Protein AF-A0A9P9K1C9-F1 (afdb_monomer)

Foldseek 3Di:
DDDDDDDDDDDDDDDDDDDDDDDDDDDDDDPPVPVVVVVVVVVVVVVVVVVVVVVVVVVVVVVVVVVVVVVVVVVVVVVVVVVVVVVVVVVVVVVVVVVVVVVVVVVVVVVVVVVVVVVVVVVVVVVVVVVVVVVPCPLQAPDDLVLAFAKWFKAWPPPRFTWFQPPPVRFAIFTHHDDLVRLRRIWRWHFLDSVDSSGFIWTDRPQWTFFDDEQADFTGTHHDDSVDQRRTWRWDADPVHGQKIWTARRPHRWTWAFACDPPDPGTTTGTDHPPPPVGTIIIGIDGNDPPDD

Nearest PDB structures (foldseek):
  3ah1-assembly2_B  TM=8.450E-01  e=6.408E-07  Clostridium botulinum
  5b2h-assembly1_B  TM=8.219E-01  e=4.360E-07  Clostridium botulinum
  2e4m-assembly1_B  TM=8.411E-01  e=3.339E-06  Clostridium botulinum
  4i4s-assembly1_A  TM=7.659E-01  e=9.952E-07  Boletus edulis
  4i4o-assembly1_A  TM=7.624E-01  e=1.926E-06  Boletus edulis

Sequence (293 aa):
MSTYTRHCSKSKSSNENSNRRSNDYLGFKNDNSSTQSLEWKREQAKSLTAVEAARQAEAQRIQDELKALNELRASHAETERELKEYKEQLKVSEDKCRRALDENLKVLGSNHDLNMELSRSRQEAKNLQREIERYKLPDMNNLPMNFHGEGYMLMNCSNRLALDFAADNGTRCHGWLPDPRNGSQHVKLNKVNKEDPKSPWTINCKGRYLEFTHPSDHARLSSRNTANQNQEWYICNLLDRPGRYMFWNVAQKCYLTLKDTSGNPGCNFVAVPNDEGSSRQTFIPVSVEPFYP

Secondary structure (DSSP, 8-state):
------------------------------TTTHHHHHHHHHHHHHHHHHHHHHHHHHHHHHHHHHHHHHHHHHHHHHHHHHHHHHHHHHHHHHHHHHHHHHHHHHHHHHHHHHHHHHHHHHHHHHHHHHHHHHHTS--S----GGGBS-EEEEEETTT--EEES-HHHHTB-EEE---TT-TTS-EEEEESSTT-TTSPEEEEETTEEEE---TTSBPEEEE--TT-GGG-EEEEEETTEEEEEEEEETTT--EEEEE--TTSSSEEEEEE-TT-GGG---EEEEE------

Organism: Fusarium redolens (NCBI:txid48865)

Solvent-accessible surface area (backbone atoms only — not comparable to full-atom values): 16658 Å² total; per-residue (Å²): 131,87,78,91,87,86,82,90,86,88,89,82,82,84,90,86,88,81,90,82,89,77,88,85,84,89,80,93,79,70,81,80,56,54,59,56,52,53,50,52,51,50,51,49,50,51,50,51,53,50,53,51,52,49,52,50,54,50,53,49,50,53,51,52,52,52,48,52,52,50,54,50,50,52,53,49,56,48,55,54,47,54,54,50,52,51,52,52,52,48,52,56,48,50,59,47,54,52,51,56,49,57,50,51,54,50,53,53,50,53,52,50,54,51,52,52,51,54,51,50,52,54,50,51,51,52,51,51,49,56,48,50,56,58,70,68,49,77,63,50,42,55,60,63,75,88,48,53,72,38,51,23,32,46,28,32,70,88,82,62,27,20,49,25,42,59,36,79,91,35,43,31,39,27,31,35,81,75,50,102,80,47,68,48,29,42,29,28,37,33,49,77,42,81,93,41,79,73,42,40,31,29,48,30,43,94,74,29,28,51,28,43,91,48,64,89,40,66,34,30,44,40,71,84,52,97,87,44,46,37,36,25,28,30,38,22,57,35,90,94,43,78,76,32,31,35,46,31,33,62,59,66,62,20,35,55,25,80,41,83,47,95,91,53,95,46,25,40,31,31,44,43,60,76,82,53,73,89,64,74,46,40,29,34,77,42,75,53,75,83,82,76,130

Structure (mmCIF, N/CA/C/O backbone):
data_AF-A0A9P9K1C9-F1
#
_entry.id   AF-A0A9P9K1C9-F1
#
loop_
_atom_site.group_PDB
_atom_site.id
_atom_site.type_symbol
_atom_site.label_atom_id
_atom_site.label_alt_id
_atom_site.label_comp_id
_atom_site.label_asym_id
_atom_site.label_entity_id
_atom_site.label_seq_id
_atom_site.pdbx_PDB_ins_code
_atom_site.Cartn_x
_atom_site.Cartn_y
_atom_site.Cartn_z
_atom_site.occupancy
_atom_site.B_iso_or_equiv
_atom_site.auth_seq_id
_atom_site.auth_comp_id
_atom_site.auth_asym_id
_atom_site.auth_atom_id
_atom_site.pdbx_PDB_model_num
ATOM 1 N N . MET A 1 1 ? -54.215 -34.062 67.161 1.00 37.53 1 MET A N 1
ATOM 2 C CA . MET A 1 1 ? -53.783 -34.206 68.571 1.00 37.53 1 MET A CA 1
ATOM 3 C C . MET A 1 1 ? -54.259 -32.935 69.269 1.00 37.53 1 MET A C 1
ATOM 5 O O . MET A 1 1 ? -53.879 -31.874 68.806 1.00 37.53 1 MET A O 1
ATOM 9 N N . SER A 1 2 ? -55.280 -32.930 70.137 1.00 35.28 2 SER A N 1
ATOM 10 C CA . SER A 1 2 ? -55.411 -33.673 71.412 1.00 35.28 2 SER A CA 1
ATOM 11 C C . SER A 1 2 ? -54.199 -33.369 72.305 1.00 35.28 2 SER A C 1
ATOM 13 O O . SER A 1 2 ? -53.089 -33.614 71.854 1.00 35.28 2 SER A O 1
ATOM 15 N N . THR A 1 3 ? -54.322 -32.791 73.505 1.00 42.62 3 THR A N 1
ATOM 16 C CA . THR A 1 3 ? -55.274 -33.133 74.587 1.00 42.62 3 THR A CA 1
ATOM 17 C C . THR A 1 3 ? -55.506 -31.994 75.608 1.00 42.62 3 THR A C 1
ATOM 19 O O . THR A 1 3 ? -54.520 -31.373 75.977 1.00 42.62 3 THR A O 1
ATOM 22 N N . TYR A 1 4 ? -56.732 -31.892 76.174 1.00 36.66 4 TYR A N 1
ATOM 23 C CA . TYR A 1 4 ? -57.067 -31.624 77.609 1.00 36.66 4 TYR A CA 1
ATOM 24 C C . TYR A 1 4 ? -56.571 -30.283 78.245 1.00 36.66 4 TYR A C 1
ATOM 26 O O . TYR A 1 4 ? -55.530 -29.766 77.891 1.00 36.66 4 TYR A O 1
ATOM 34 N N . THR A 1 5 ? -57.194 -29.598 79.219 1.00 41.03 5 THR A N 1
ATOM 35 C CA . THR A 1 5 ? -58.302 -29.805 80.196 1.00 41.03 5 THR A CA 1
ATOM 36 C C . THR A 1 5 ? -58.735 -28.390 80.696 1.00 41.03 5 THR A C 1
ATOM 38 O O . THR A 1 5 ? -58.002 -27.445 80.433 1.00 41.03 5 THR A O 1
ATOM 41 N N . ARG A 1 6 ? -59.823 -28.080 81.433 1.00 38.12 6 ARG A N 1
ATOM 42 C CA . ARG A 1 6 ? -60.933 -28.804 82.105 1.00 38.12 6 ARG A CA 1
ATOM 43 C C . ARG A 1 6 ? -62.132 -27.826 82.273 1.00 38.12 6 ARG A C 1
ATOM 45 O O . ARG A 1 6 ? -61.922 -26.620 82.296 1.00 38.12 6 ARG A O 1
ATOM 52 N N . HIS A 1 7 ? -63.351 -28.326 82.493 1.00 36.69 7 HIS A N 1
ATOM 53 C CA . HIS A 1 7 ? -64.519 -27.564 82.999 1.00 36.69 7 HIS A CA 1
ATOM 54 C C . HIS A 1 7 ? -65.015 -28.172 84.338 1.00 36.69 7 HIS A C 1
ATOM 56 O O . HIS A 1 7 ? -64.514 -29.225 84.729 1.00 36.69 7 HIS A O 1
ATOM 62 N N . CYS A 1 8 ? -66.049 -27.575 84.964 1.00 35.66 8 CYS A N 1
ATOM 63 C CA . CYS A 1 8 ? -66.754 -28.024 86.195 1.00 35.66 8 CYS A CA 1
ATOM 64 C C . CYS A 1 8 ? -65.976 -27.875 87.525 1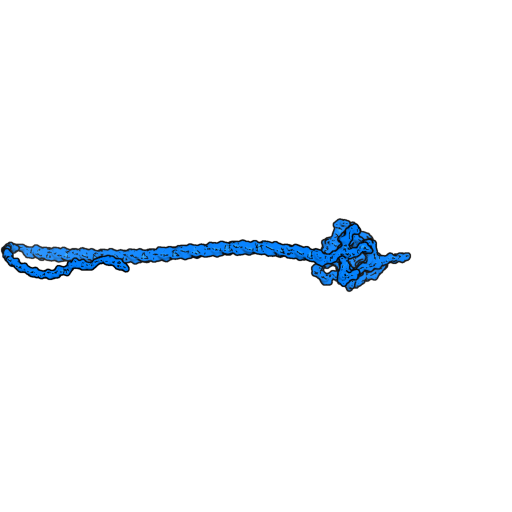.00 35.66 8 CYS A C 1
ATOM 66 O O . CYS A 1 8 ? -64.780 -28.129 87.567 1.00 35.66 8 CYS A O 1
ATOM 68 N N . SER A 1 9 ? -66.560 -27.533 88.687 1.00 34.78 9 SER A N 1
ATOM 69 C CA . SER A 1 9 ? -67.880 -26.999 89.129 1.00 34.78 9 SER A CA 1
ATOM 70 C C . SER A 1 9 ? -67.656 -26.443 90.566 1.00 34.78 9 SER A C 1
ATOM 72 O O . SER A 1 9 ? -66.691 -26.842 91.206 1.00 34.78 9 SER A O 1
ATOM 74 N N . LYS A 1 10 ? -68.455 -25.566 91.189 1.00 32.47 10 LYS A N 1
ATOM 75 C CA . LYS A 1 10 ? -69.897 -25.652 91.491 1.00 32.47 10 LYS A CA 1
ATOM 76 C C . LYS A 1 10 ? -70.413 -24.292 91.987 1.00 32.47 10 LYS A C 1
ATOM 78 O O . LYS A 1 10 ? -69.773 -23.673 92.829 1.00 32.47 10 LYS A O 1
ATOM 83 N N . SER A 1 11 ? -71.645 -23.955 91.623 1.00 40.75 11 SER A N 1
ATOM 84 C CA . SER A 1 11 ? -72.529 -23.098 92.418 1.00 40.75 11 SER A CA 1
ATOM 85 C C . SER A 1 11 ? -73.894 -23.792 92.554 1.00 40.75 11 SER A C 1
ATOM 87 O O . SER A 1 11 ? -74.460 -24.280 91.579 1.00 40.75 11 SER A O 1
ATOM 89 N N . LYS A 1 12 ? -74.375 -23.903 93.795 1.00 34.69 12 LYS A N 1
ATOM 90 C CA . LYS A 1 12 ? -75.720 -24.334 94.225 1.00 34.69 12 LYS A CA 1
ATOM 91 C C . LYS A 1 12 ? -76.014 -23.485 95.470 1.00 34.69 12 LYS A C 1
ATOM 93 O O . LYS A 1 12 ? -75.188 -23.500 96.373 1.00 34.69 12 LYS A O 1
ATOM 98 N N . SER A 1 13 ? -76.943 -22.528 95.463 1.00 36.84 13 SER A N 1
ATOM 99 C CA . SER A 1 13 ? -78.411 -22.608 95.311 1.00 36.84 13 SER A CA 1
ATOM 100 C C . SER A 1 13 ? -79.132 -23.043 96.593 1.00 36.84 13 SER A C 1
ATOM 102 O O . SER A 1 13 ? -78.785 -24.080 97.150 1.00 36.84 13 SER A O 1
ATOM 104 N N . SER A 1 14 ? -80.198 -22.298 96.934 1.00 32.22 14 SER A N 1
ATOM 105 C CA . SER A 1 14 ? -81.246 -22.547 97.955 1.00 32.22 14 SER A CA 1
ATOM 106 C C . SER A 1 14 ? -80.778 -22.663 99.424 1.00 32.22 14 SER A C 1
ATOM 108 O O . SER A 1 14 ? -79.944 -23.503 99.728 1.00 32.22 14 SER A O 1
ATOM 110 N N . ASN A 1 15 ? -81.162 -21.783 100.364 1.00 33.50 15 ASN A N 1
ATOM 111 C CA . ASN A 1 15 ? -82.499 -21.329 100.822 1.00 33.50 15 ASN A CA 1
ATOM 112 C C . ASN A 1 15 ? -83.073 -22.245 101.919 1.00 33.50 15 ASN A C 1
ATOM 114 O O . ASN A 1 15 ? -83.435 -23.365 101.589 1.00 33.50 15 ASN A O 1
ATOM 118 N N . GLU A 1 16 ? -83.194 -21.751 103.164 1.00 33.72 16 GLU A N 1
ATOM 119 C CA . GLU A 1 16 ? -84.444 -21.786 103.957 1.00 33.72 16 GLU A CA 1
ATOM 120 C C . GLU A 1 16 ? -84.343 -21.159 105.367 1.00 33.72 16 GLU A C 1
ATOM 122 O O . GLU A 1 16 ? -83.285 -21.067 105.983 1.00 33.72 16 GLU A O 1
ATOM 127 N N . ASN A 1 17 ? -85.510 -20.713 105.840 1.00 36.91 17 ASN A N 1
ATOM 128 C CA . ASN A 1 17 ? -85.829 -20.116 107.140 1.00 36.91 17 ASN A CA 1
ATOM 129 C C . ASN A 1 17 ? -85.453 -20.953 108.378 1.00 36.91 17 ASN A C 1
ATOM 131 O O . ASN A 1 17 ? -85.680 -22.158 108.399 1.00 36.91 17 ASN A O 1
ATOM 135 N N . SER A 1 18 ? -85.225 -20.269 109.511 1.00 37.53 18 SER A N 1
ATOM 136 C CA . SER A 1 18 ? -85.933 -20.629 110.756 1.00 37.53 18 SER A CA 1
ATOM 137 C C . SER A 1 18 ? -86.053 -19.458 111.743 1.00 37.53 18 SER A C 1
ATOM 139 O O . SER A 1 18 ? -85.059 -18.831 112.100 1.00 37.53 18 SER A O 1
ATOM 141 N N . ASN A 1 19 ? -87.273 -19.207 112.228 1.00 38.31 19 ASN A N 1
ATOM 142 C CA . ASN A 1 19 ? -87.580 -18.276 113.322 1.00 38.31 19 ASN A CA 1
ATOM 143 C C . ASN A 1 19 ? -86.985 -18.725 114.669 1.00 38.31 19 ASN A C 1
ATOM 145 O O . ASN A 1 19 ? -87.108 -19.900 115.016 1.00 38.31 19 ASN A O 1
ATOM 149 N N . ARG A 1 20 ? -86.601 -17.766 115.528 1.00 35.28 20 ARG A N 1
ATOM 150 C CA . ARG A 1 20 ? -86.987 -17.795 116.956 1.00 35.28 20 ARG A CA 1
ATOM 151 C C . ARG A 1 20 ? -86.949 -16.406 117.609 1.00 35.28 20 ARG A C 1
ATOM 153 O O . ARG A 1 20 ? -85.983 -15.667 117.475 1.00 35.28 20 ARG A O 1
ATOM 160 N N . ARG A 1 21 ? -88.038 -16.074 118.311 1.00 36.09 21 ARG A N 1
ATOM 161 C CA . ARG A 1 21 ? -88.213 -14.879 119.159 1.00 36.09 21 ARG A CA 1
ATOM 162 C C . ARG A 1 21 ? -87.475 -15.054 120.494 1.00 36.09 21 ARG A C 1
ATOM 164 O O . ARG A 1 21 ? -87.488 -16.169 121.008 1.00 36.09 21 ARG A O 1
ATOM 171 N N . SER A 1 22 ? -87.016 -13.963 121.113 1.00 33.53 22 SER A N 1
ATOM 172 C CA . SER A 1 22 ? -87.672 -13.383 122.307 1.00 33.53 22 SER A CA 1
ATOM 173 C C . SER A 1 22 ? -87.005 -12.065 122.742 1.00 33.53 22 SER A C 1
ATOM 175 O O . SER A 1 22 ? -85.796 -11.939 122.598 1.00 33.53 22 SER A O 1
ATOM 177 N N . ASN A 1 23 ? -87.819 -11.117 123.224 1.00 33.09 23 ASN A N 1
ATOM 178 C CA . ASN A 1 23 ? -87.641 -10.203 124.373 1.00 33.09 23 ASN A CA 1
ATOM 179 C C . ASN A 1 23 ? -86.224 -10.029 125.008 1.00 33.09 23 ASN A C 1
ATOM 181 O O . ASN A 1 23 ? -85.500 -10.999 125.181 1.00 33.09 23 ASN A O 1
ATOM 185 N N . ASP A 1 24 ? -85.789 -8.848 125.479 1.00 35.34 24 ASP A N 1
ATOM 186 C CA . ASP A 1 24 ? -86.551 -7.895 126.309 1.00 35.34 24 ASP A CA 1
ATOM 187 C C . ASP A 1 24 ? -85.947 -6.464 126.397 1.00 35.34 24 ASP A C 1
ATOM 189 O O . ASP A 1 24 ? -84.745 -6.262 126.268 1.00 35.34 24 ASP A O 1
ATOM 193 N N . TYR A 1 25 ? -86.831 -5.512 126.726 1.00 33.06 25 TYR A N 1
ATOM 194 C CA . TYR A 1 25 ? -86.664 -4.287 127.544 1.00 33.06 25 TYR A CA 1
ATOM 195 C C . TYR A 1 25 ? -85.674 -3.127 127.226 1.00 33.06 25 TYR A C 1
ATOM 197 O O . TYR A 1 25 ? -84.464 -3.216 127.381 1.00 33.06 25 TYR A O 1
ATOM 205 N N . LEU A 1 26 ? -86.313 -1.952 127.057 1.00 36.75 26 LEU A N 1
ATOM 206 C CA . LEU A 1 26 ? -85.957 -0.584 127.501 1.00 36.75 26 LEU A CA 1
ATOM 207 C C . LEU A 1 26 ? -84.706 0.139 126.960 1.00 36.75 26 LEU A C 1
ATOM 209 O O . LEU A 1 26 ? -83.566 -0.224 127.218 1.00 36.75 26 LEU A O 1
ATOM 213 N N . GLY A 1 27 ? -84.949 1.321 126.373 1.00 33.56 27 GLY A N 1
ATOM 214 C CA . GLY A 1 27 ? -83.893 2.267 125.991 1.00 33.56 27 GLY A CA 1
ATOM 215 C C . GLY A 1 27 ? -84.374 3.588 125.374 1.00 33.56 27 GLY A C 1
ATOM 216 O O . GLY A 1 27 ? -83.785 4.048 124.404 1.00 33.56 27 GLY A O 1
ATOM 217 N N . PHE A 1 28 ? -85.443 4.209 125.888 1.00 39.31 28 PHE A N 1
ATOM 218 C CA . PHE A 1 28 ? -85.865 5.545 125.428 1.00 39.31 28 PHE A CA 1
ATOM 219 C C . PHE A 1 28 ? -84.794 6.604 125.764 1.00 39.31 28 PHE A C 1
ATOM 221 O O . PHE A 1 28 ? -84.545 6.822 126.953 1.00 39.31 28 PHE A O 1
ATOM 228 N N . LYS A 1 29 ? -84.222 7.289 124.752 1.00 41.97 29 LYS A N 1
ATOM 229 C CA . LYS A 1 29 ? -83.801 8.717 124.785 1.00 41.97 29 LYS A CA 1
ATOM 230 C C . LYS A 1 29 ? -83.182 9.227 123.462 1.00 41.97 29 LYS A C 1
ATOM 232 O O . LYS A 1 29 ? -82.324 8.574 122.882 1.00 41.97 29 LYS A O 1
ATOM 237 N N . ASN A 1 30 ? -83.527 10.476 123.121 1.00 41.69 30 ASN A N 1
ATOM 238 C CA . ASN A 1 30 ? -82.876 11.423 122.189 1.00 41.69 30 ASN A CA 1
ATOM 239 C C . ASN A 1 30 ? -82.992 11.220 120.657 1.00 41.69 30 ASN A C 1
ATOM 241 O O . ASN A 1 30 ? -82.035 10.839 119.975 1.00 41.69 30 ASN A O 1
ATOM 245 N N . ASP A 1 31 ? -84.101 11.718 120.099 1.00 47.09 31 ASP A N 1
ATOM 246 C CA . ASP A 1 31 ? -84.401 11.768 118.655 1.00 47.09 31 ASP A CA 1
ATOM 247 C C . ASP A 1 31 ? -83.542 12.732 117.801 1.00 47.09 31 ASP A C 1
ATOM 249 O O . ASP A 1 31 ? -83.658 12.727 116.579 1.00 47.09 31 ASP A O 1
ATOM 253 N N . ASN A 1 32 ? -82.614 13.503 118.386 1.00 49.34 32 ASN A N 1
ATOM 254 C CA . ASN A 1 32 ? -81.701 14.380 117.621 1.00 49.34 32 ASN A CA 1
ATOM 255 C C . ASN A 1 32 ? -80.420 13.690 117.105 1.00 49.34 32 ASN A C 1
ATOM 257 O O . ASN A 1 32 ? -79.683 14.285 116.325 1.00 49.34 32 ASN A O 1
ATOM 261 N N . SER A 1 33 ? -80.139 12.448 117.517 1.00 52.31 33 SER A N 1
ATOM 262 C CA . SER A 1 33 ? -78.969 11.682 117.037 1.00 52.31 33 SER A CA 1
ATOM 263 C C . SER A 1 33 ? -79.285 10.757 115.850 1.00 52.31 33 SER A C 1
ATOM 265 O O . SER A 1 33 ? -78.398 10.390 115.077 1.00 52.31 33 SER A O 1
ATOM 267 N N . SER A 1 34 ? -80.562 10.400 115.682 1.00 53.56 34 SER A N 1
ATOM 268 C CA . SER A 1 34 ? -81.042 9.423 114.696 1.00 53.56 34 SER A CA 1
ATOM 269 C C . SER A 1 34 ? -80.970 9.952 113.258 1.00 53.56 34 SER A C 1
ATOM 271 O O . SER A 1 34 ? -80.448 9.280 112.365 1.00 53.56 34 SER A O 1
ATOM 273 N N . THR A 1 35 ? -81.415 11.193 113.040 1.00 55.22 35 THR A N 1
ATOM 274 C CA . THR A 1 35 ? -81.368 11.876 111.736 1.00 55.22 35 THR A CA 1
ATOM 275 C C . THR A 1 35 ? -79.933 12.102 111.270 1.00 55.22 35 THR A C 1
ATOM 277 O O . THR A 1 35 ? -79.590 11.674 110.170 1.00 55.22 35 THR A O 1
ATOM 280 N N . GLN A 1 36 ? -79.065 12.641 112.132 1.00 58.62 36 GLN A N 1
ATOM 281 C CA . GLN A 1 36 ? -77.638 12.813 111.828 1.00 58.62 36 GLN A CA 1
ATOM 282 C C . GLN A 1 36 ? -76.936 11.477 111.528 1.00 58.62 36 GLN A C 1
ATOM 284 O O . GLN A 1 36 ? -76.113 11.411 110.619 1.00 58.62 36 GLN A O 1
ATOM 289 N N . SER A 1 37 ? -77.279 10.386 112.228 1.00 62.22 37 SER A N 1
ATOM 290 C CA . SER A 1 37 ? -76.721 9.056 111.936 1.00 62.22 37 SER A CA 1
ATOM 291 C C . SER A 1 37 ? -77.177 8.507 110.575 1.00 62.22 37 SER A C 1
ATOM 293 O O . SER A 1 37 ? -76.389 7.884 109.861 1.00 62.22 37 SER A O 1
ATOM 295 N N . LEU A 1 38 ? -78.433 8.749 110.185 1.00 67.06 38 LEU A N 1
ATOM 296 C CA . LEU A 1 38 ? -78.968 8.358 108.876 1.00 67.06 38 LEU A CA 1
ATOM 297 C C . LEU A 1 38 ? -78.400 9.206 107.731 1.00 67.06 38 LEU A C 1
ATOM 299 O O . LEU A 1 38 ? -78.091 8.659 106.672 1.00 67.06 38 LEU A O 1
ATOM 303 N N . GLU A 1 39 ? -78.221 10.510 107.936 1.00 71.00 39 GLU A N 1
ATOM 304 C CA . GLU A 1 39 ? -77.556 11.397 106.977 1.00 71.00 39 GLU A CA 1
ATOM 305 C C . GLU A 1 39 ? -76.083 11.026 106.815 1.00 71.00 39 GLU A C 1
ATOM 307 O O . GLU A 1 39 ? -75.640 10.818 105.689 1.00 71.00 39 GLU A O 1
ATOM 312 N N . TRP A 1 40 ? -75.352 10.802 107.910 1.00 72.50 40 TRP A N 1
ATOM 313 C CA . TRP A 1 40 ? -73.961 10.346 107.867 1.00 72.50 40 TRP A CA 1
ATOM 314 C C . TRP A 1 40 ? -73.805 9.001 107.141 1.00 72.50 40 TRP A C 1
ATOM 316 O O . TRP A 1 40 ? -72.914 8.858 106.307 1.00 72.50 40 TRP A O 1
ATOM 326 N N . LYS A 1 41 ? -74.710 8.034 107.366 1.00 75.88 41 LYS A N 1
ATOM 327 C CA . LYS A 1 41 ? -74.727 6.759 106.618 1.00 75.88 41 LYS A CA 1
ATOM 328 C C . LYS A 1 41 ? -75.042 6.944 105.132 1.00 75.88 41 LYS A C 1
ATOM 330 O O . LYS A 1 41 ? -74.459 6.248 104.304 1.00 75.88 41 LYS A O 1
ATOM 335 N N . ARG A 1 42 ? -75.938 7.871 104.772 1.00 77.81 42 ARG A N 1
ATOM 336 C CA . ARG A 1 42 ? -76.218 8.219 103.367 1.00 77.81 42 ARG A CA 1
ATOM 337 C C . ARG A 1 42 ? -75.022 8.898 102.708 1.00 77.81 42 ARG A C 1
ATOM 339 O O . ARG A 1 42 ? -74.722 8.584 101.563 1.00 77.81 42 ARG A O 1
ATOM 346 N N . GLU A 1 43 ? -74.321 9.768 103.423 1.00 76.75 43 GLU A N 1
ATOM 347 C CA . GLU A 1 43 ? -73.123 10.443 102.925 1.00 76.75 43 GLU A CA 1
ATOM 348 C C . GLU A 1 43 ? -71.946 9.464 102.781 1.00 76.75 43 GLU A C 1
ATOM 350 O O . GLU A 1 43 ? -71.251 9.486 101.768 1.00 76.75 43 GLU A O 1
ATOM 355 N N . GLN A 1 44 ? -71.795 8.508 103.708 1.00 77.94 44 GLN A N 1
ATOM 356 C CA . GLN A 1 44 ? -70.883 7.369 103.549 1.00 77.94 44 GLN A CA 1
ATOM 357 C C . GLN A 1 44 ? -71.240 6.505 102.335 1.00 77.94 44 GLN A C 1
ATOM 359 O O . GLN A 1 44 ? -70.349 6.155 101.568 1.00 77.94 44 GLN A O 1
ATOM 364 N N . ALA A 1 45 ? -72.519 6.179 102.129 1.00 76.81 45 ALA A N 1
ATOM 365 C CA . ALA A 1 45 ? -72.954 5.388 100.979 1.00 76.81 45 ALA A CA 1
ATOM 366 C C . ALA A 1 45 ? -72.692 6.120 99.652 1.00 76.81 45 ALA A C 1
ATOM 368 O O . ALA A 1 45 ? -72.141 5.519 98.735 1.00 76.81 45 ALA A O 1
ATOM 369 N N . LYS A 1 46 ? -72.991 7.427 99.571 1.00 79.62 46 LYS A N 1
ATOM 370 C CA . LYS A 1 46 ? -72.631 8.269 98.417 1.00 79.62 46 LYS A CA 1
ATOM 371 C C . LYS A 1 46 ? -71.122 8.283 98.183 1.00 79.62 46 LYS A C 1
ATOM 373 O O . LYS A 1 46 ? -70.696 8.077 97.052 1.00 79.62 46 LYS A O 1
ATOM 378 N N . SER A 1 47 ? -70.327 8.480 99.236 1.00 79.62 47 SER A N 1
ATOM 379 C CA . SER A 1 47 ? -68.861 8.481 99.171 1.00 79.62 47 SER A CA 1
ATOM 380 C C . SER A 1 47 ? -68.316 7.145 98.654 1.00 79.62 47 SER A C 1
ATOM 382 O O . SER A 1 47 ? -67.539 7.130 97.705 1.00 79.62 47 SER A O 1
ATOM 384 N N . LEU A 1 48 ? -68.806 6.015 99.176 1.00 80.19 48 LEU A N 1
ATOM 385 C CA . LEU A 1 48 ? -68.444 4.676 98.701 1.00 80.19 48 LEU A CA 1
ATOM 386 C C . LEU A 1 48 ? -68.825 4.468 97.229 1.00 80.19 48 LEU A C 1
ATOM 388 O O . LEU A 1 48 ? -67.974 4.057 96.445 1.00 80.19 48 LEU A O 1
ATOM 392 N N . THR A 1 49 ? -70.046 4.830 96.819 1.00 81.62 49 THR A N 1
ATOM 393 C CA . THR A 1 49 ? -70.458 4.716 95.408 1.00 81.62 49 THR A CA 1
ATOM 394 C C . THR A 1 49 ? -69.680 5.651 94.479 1.00 81.62 49 THR A C 1
ATOM 396 O O . THR A 1 49 ? -69.398 5.277 93.345 1.00 81.62 49 THR A O 1
ATOM 399 N N . ALA A 1 50 ? -69.275 6.837 94.945 1.00 81.50 50 ALA A N 1
ATOM 400 C CA . ALA A 1 50 ? -68.425 7.751 94.186 1.00 81.50 50 ALA A CA 1
ATOM 401 C C . ALA A 1 50 ? -66.993 7.206 94.042 1.00 81.50 50 ALA A C 1
ATOM 403 O O .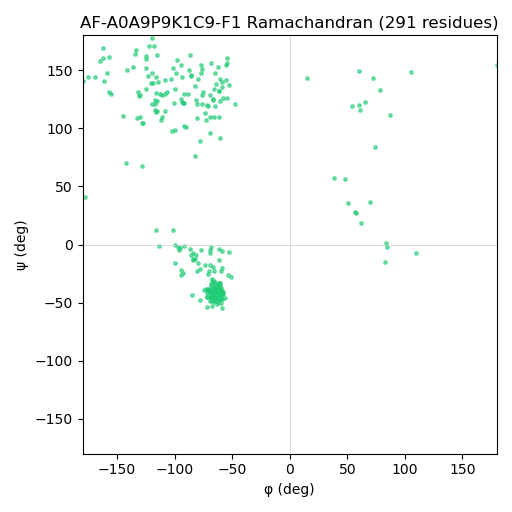 ALA A 1 50 ? -66.408 7.305 92.966 1.00 81.50 50 ALA A O 1
ATOM 404 N N . VAL A 1 51 ? -66.451 6.574 95.090 1.00 84.00 51 VAL A N 1
ATOM 405 C CA . VAL A 1 51 ? -65.150 5.888 95.057 1.00 84.00 51 VAL A CA 1
ATOM 406 C C . VAL A 1 51 ? -65.189 4.662 94.138 1.00 84.00 51 VAL A C 1
ATOM 408 O O . VAL A 1 51 ? -64.259 4.462 93.360 1.00 84.00 51 VAL A O 1
ATOM 411 N N . GLU A 1 52 ? -66.260 3.865 94.156 1.00 83.75 52 GLU A N 1
ATOM 412 C CA . GLU A 1 52 ? -66.421 2.734 93.230 1.00 83.75 52 GLU A CA 1
ATOM 413 C C . GLU A 1 52 ? -66.608 3.189 91.777 1.00 83.75 52 GLU A C 1
ATOM 415 O O . GLU A 1 52 ? -65.977 2.620 90.887 1.00 83.75 52 GLU A O 1
ATOM 420 N N . ALA A 1 53 ? -67.380 4.252 91.528 1.00 85.19 53 ALA A N 1
ATOM 421 C CA . ALA A 1 53 ? -67.521 4.843 90.198 1.00 85.19 53 ALA A CA 1
ATOM 422 C C . ALA A 1 53 ? -66.189 5.409 89.672 1.00 85.19 53 ALA A C 1
ATOM 424 O O . ALA A 1 53 ? -65.824 5.155 88.525 1.00 85.19 53 ALA A O 1
ATOM 425 N N . ALA A 1 54 ? -65.421 6.111 90.515 1.00 85.19 54 ALA A N 1
ATOM 426 C CA . ALA A 1 54 ? -64.083 6.591 90.166 1.00 85.19 54 ALA A CA 1
ATOM 427 C C . ALA A 1 54 ? -63.128 5.428 89.849 1.00 85.19 54 ALA A C 1
ATOM 429 O O . ALA A 1 54 ? -62.422 5.462 88.843 1.00 85.19 54 ALA A O 1
ATOM 430 N N . ARG A 1 55 ? -63.163 4.355 90.651 1.00 87.06 55 ARG A N 1
ATOM 431 C CA . ARG A 1 55 ? -62.348 3.150 90.441 1.00 87.06 55 ARG A CA 1
ATOM 432 C C . ARG A 1 55 ? -62.719 2.399 89.158 1.00 87.06 55 ARG A C 1
ATOM 434 O O . ARG A 1 55 ? -61.831 1.868 88.496 1.00 87.06 55 ARG A O 1
ATOM 441 N N . GLN A 1 56 ? -64.002 2.356 88.791 1.00 89.12 56 GLN A N 1
ATOM 442 C CA . GLN A 1 56 ? -64.448 1.801 87.507 1.00 89.12 56 GLN A CA 1
ATOM 443 C C . GLN A 1 56 ? -63.998 2.670 86.326 1.00 89.12 56 GLN A C 1
ATOM 445 O O . GLN A 1 56 ? -63.493 2.131 85.343 1.00 89.12 56 GLN A O 1
ATOM 450 N N . ALA A 1 57 ? -64.110 3.997 86.432 1.00 88.69 57 ALA A N 1
ATOM 451 C CA . ALA A 1 57 ? -63.637 4.919 85.399 1.00 88.69 57 ALA A CA 1
ATOM 452 C C . ALA A 1 57 ? -62.114 4.827 85.188 1.00 88.69 57 ALA A C 1
ATOM 454 O O . ALA A 1 57 ? -61.645 4.825 84.051 1.00 88.69 57 ALA A O 1
ATOM 455 N N . GLU A 1 58 ? -61.335 4.690 86.264 1.00 88.88 58 GLU A N 1
ATOM 456 C CA . GLU A 1 58 ? -59.883 4.508 86.184 1.00 88.88 58 GLU A CA 1
ATOM 457 C C . GLU A 1 58 ? -59.500 3.140 85.596 1.00 88.88 58 GLU A C 1
ATOM 459 O O . GLU A 1 58 ? -58.634 3.073 84.724 1.00 88.88 58 GLU A O 1
ATOM 464 N N . ALA A 1 59 ? -60.196 2.061 85.975 1.00 88.94 59 ALA A N 1
ATOM 465 C CA . ALA A 1 59 ? -60.008 0.743 85.364 1.00 88.94 59 ALA A CA 1
ATOM 466 C C . ALA A 1 59 ? -60.317 0.749 83.855 1.00 88.94 59 ALA A C 1
ATOM 468 O O . ALA A 1 59 ? -59.555 0.172 83.076 1.00 88.94 59 ALA A O 1
ATOM 469 N N . GLN A 1 60 ? -61.381 1.443 83.435 1.00 91.50 60 GLN A N 1
ATOM 470 C CA . GLN A 1 60 ? -61.724 1.617 82.022 1.00 91.50 60 GLN A CA 1
ATOM 471 C C . GLN A 1 60 ? -60.633 2.403 81.278 1.00 91.50 60 GLN A C 1
ATOM 473 O O . GLN A 1 60 ? -60.179 1.963 80.225 1.00 91.50 60 GLN A O 1
ATOM 478 N N . ARG A 1 61 ? -60.132 3.506 81.857 1.00 93.75 61 ARG A N 1
ATOM 479 C CA . ARG A 1 61 ? -59.053 4.305 81.251 1.00 93.75 61 ARG A CA 1
ATOM 480 C C . ARG A 1 61 ? -57.767 3.495 81.068 1.00 93.75 61 ARG A C 1
ATOM 482 O O . ARG A 1 61 ? -57.153 3.564 80.010 1.00 93.75 61 ARG A O 1
ATOM 489 N N . ILE A 1 62 ? -57.392 2.684 82.061 1.00 92.62 62 ILE A N 1
ATOM 490 C CA . ILE A 1 62 ? -56.240 1.770 81.977 1.00 92.62 62 ILE A CA 1
ATOM 491 C C . ILE A 1 62 ? -56.461 0.708 80.888 1.00 92.62 62 ILE A C 1
ATOM 493 O O . ILE A 1 62 ? -55.531 0.371 80.157 1.00 92.62 62 ILE A O 1
ATOM 497 N N . GLN A 1 63 ? -57.682 0.185 80.746 1.00 93.00 63 GLN A N 1
ATOM 498 C CA . GLN A 1 63 ? -58.017 -0.780 79.697 1.00 93.00 63 GLN A CA 1
ATOM 499 C C . GLN A 1 63 ? -57.918 -0.163 78.291 1.00 93.00 63 GLN A C 1
ATOM 501 O O . GLN A 1 63 ? -57.385 -0.805 77.382 1.00 93.00 63 GLN A O 1
ATOM 506 N N . ASP A 1 64 ? -58.363 1.083 78.122 1.00 92.69 64 ASP A N 1
ATOM 507 C CA . ASP A 1 64 ? -58.269 1.816 76.857 1.00 92.69 64 ASP A CA 1
ATOM 508 C C . ASP A 1 64 ? -56.809 2.200 76.527 1.00 92.69 64 ASP A C 1
ATOM 510 O O . ASP A 1 64 ? -56.364 2.005 75.393 1.00 92.69 64 ASP A O 1
ATOM 514 N N . GLU A 1 65 ? -56.014 2.630 77.518 1.00 93.44 65 GLU A N 1
ATOM 515 C CA . GLU A 1 65 ? -54.564 2.865 77.380 1.00 93.44 65 GLU A CA 1
ATOM 516 C C . GLU A 1 65 ? -53.808 1.582 76.973 1.00 93.44 65 GLU A C 1
ATOM 518 O O . GLU A 1 65 ? -52.976 1.608 76.062 1.00 93.44 65 GLU A O 1
ATOM 523 N N . LEU A 1 66 ? -54.123 0.434 77.589 1.00 92.94 66 LEU A N 1
ATOM 524 C CA . LEU A 1 66 ? -53.547 -0.868 77.223 1.00 92.94 66 LEU A CA 1
ATOM 525 C C . LEU A 1 66 ? -53.937 -1.305 75.806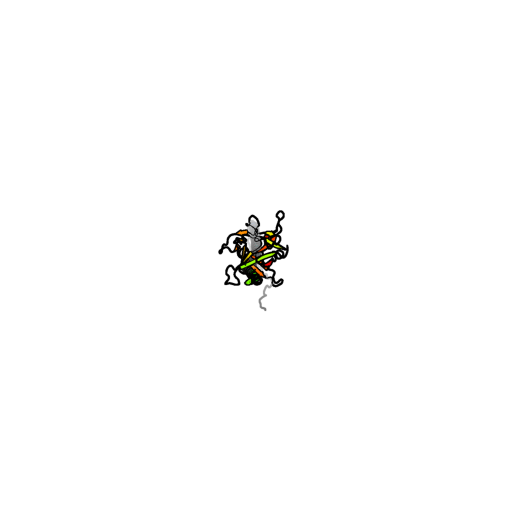 1.00 92.94 66 LEU A C 1
ATOM 527 O O . LEU A 1 66 ? -53.123 -1.911 75.103 1.00 92.94 66 LEU A O 1
ATOM 531 N N . LYS A 1 67 ? -55.166 -1.006 75.372 1.00 93.81 67 LYS A N 1
ATOM 532 C CA . LYS A 1 67 ? -55.621 -1.289 74.008 1.00 93.81 67 LYS A CA 1
ATOM 533 C C . LYS A 1 67 ? -54.848 -0.447 72.990 1.00 93.81 67 LYS A C 1
ATOM 535 O O . LYS A 1 67 ? -54.267 -1.021 72.070 1.00 93.81 67 LYS A O 1
ATOM 540 N N . ALA A 1 68 ? -54.744 0.864 73.212 1.00 92.81 68 ALA A N 1
ATOM 541 C CA . ALA A 1 68 ? -53.974 1.770 72.359 1.00 92.81 68 ALA A CA 1
ATOM 542 C C . ALA A 1 68 ? -52.482 1.380 72.286 1.00 92.81 68 ALA A C 1
ATOM 544 O O . ALA A 1 68 ? -51.891 1.377 71.207 1.00 92.81 68 ALA A O 1
ATOM 545 N N . LEU A 1 69 ? -51.875 0.967 73.406 1.00 92.44 69 LEU A N 1
ATOM 546 C CA . LEU A 1 69 ? -50.499 0.452 73.435 1.00 92.44 69 LEU A CA 1
ATOM 547 C C . LEU A 1 69 ? -50.316 -0.834 72.616 1.00 92.44 69 LEU A C 1
ATOM 549 O O . LEU A 1 69 ? -49.276 -1.011 71.981 1.00 92.44 69 LEU A O 1
ATOM 553 N N . ASN A 1 70 ? -51.298 -1.738 72.621 1.00 93.44 70 ASN A N 1
ATOM 554 C CA . ASN A 1 70 ? -51.242 -2.962 71.822 1.00 93.44 70 ASN A CA 1
ATOM 555 C C . ASN A 1 70 ? -51.438 -2.686 70.323 1.00 93.44 70 ASN A C 1
ATOM 557 O O . ASN A 1 70 ? -50.730 -3.276 69.509 1.00 93.44 70 ASN A O 1
ATOM 561 N N . GLU A 1 71 ? -52.327 -1.760 69.957 1.00 94.31 71 GLU A N 1
ATOM 562 C CA . GLU A 1 71 ? -52.500 -1.295 68.573 1.00 94.31 71 GLU A CA 1
ATOM 563 C C . GLU A 1 71 ? -51.218 -0.622 68.049 1.00 94.31 71 GLU A C 1
ATOM 565 O O . GLU A 1 71 ? -50.739 -0.958 66.964 1.00 94.31 71 GLU A O 1
ATOM 570 N N . LEU A 1 72 ? -50.580 0.233 68.859 1.00 93.50 72 LEU A N 1
ATOM 571 C CA . LEU A 1 72 ? -49.300 0.864 68.522 1.00 93.50 72 LEU A CA 1
ATOM 572 C C . LEU A 1 72 ? -48.171 -0.168 68.346 1.00 93.50 72 LEU A C 1
ATOM 574 O O . LEU A 1 72 ? -47.390 -0.074 67.400 1.00 93.50 72 LEU A O 1
ATOM 578 N N . ARG A 1 73 ? -48.097 -1.185 69.219 1.00 93.94 73 ARG A N 1
ATOM 579 C CA . ARG A 1 73 ? -47.129 -2.293 69.096 1.00 93.94 73 ARG A CA 1
ATOM 580 C C . ARG A 1 73 ? -47.343 -3.117 67.829 1.00 93.94 73 ARG A C 1
ATOM 582 O O . ARG A 1 73 ? -46.362 -3.482 67.188 1.00 93.94 73 ARG A O 1
ATOM 589 N N . ALA A 1 74 ? -48.595 -3.396 67.464 1.00 93.31 74 ALA A N 1
ATOM 590 C CA . ALA A 1 74 ? -48.917 -4.096 66.224 1.00 93.31 74 ALA A CA 1
ATOM 591 C C . ALA A 1 74 ? -48.487 -3.274 64.997 1.00 93.31 74 ALA A C 1
ATOM 593 O O . ALA A 1 74 ? -47.816 -3.806 64.115 1.00 93.31 74 ALA A O 1
ATOM 594 N N . SER A 1 75 ? -48.776 -1.967 64.986 1.00 93.31 75 SER A N 1
ATOM 595 C CA . SER A 1 75 ? -48.332 -1.062 63.918 1.00 93.31 75 SER A CA 1
ATOM 596 C C . SER A 1 75 ? -46.805 -0.979 63.814 1.00 93.31 75 SER A C 1
ATOM 598 O O . SER A 1 75 ? -46.277 -1.005 62.706 1.00 93.31 75 SER A O 1
ATOM 600 N N . HIS A 1 76 ? -46.086 -0.908 64.940 1.00 92.62 76 HIS A N 1
ATOM 601 C CA . HIS A 1 76 ? -44.620 -0.884 64.942 1.00 92.62 76 HIS A CA 1
ATOM 602 C C . HIS A 1 76 ? -44.041 -2.177 64.354 1.00 92.62 76 HIS A C 1
ATOM 604 O O . HIS A 1 76 ? -43.190 -2.122 63.467 1.00 92.62 76 HIS A O 1
ATOM 610 N N . ALA A 1 77 ? -44.554 -3.334 64.784 1.00 94.31 77 ALA A N 1
ATOM 611 C CA . ALA A 1 77 ? -44.127 -4.637 64.280 1.00 94.31 77 ALA A CA 1
ATOM 612 C C . ALA A 1 77 ? -44.374 -4.803 62.767 1.00 94.31 77 ALA A C 1
ATOM 614 O O . ALA A 1 77 ? -43.576 -5.455 62.092 1.00 94.31 77 ALA A O 1
ATOM 615 N N . GLU A 1 78 ? -45.438 -4.199 62.224 1.00 94.38 78 GLU A N 1
ATOM 616 C CA . GLU A 1 78 ? -45.677 -4.181 60.778 1.00 94.38 78 GLU A CA 1
ATOM 617 C C . GLU A 1 78 ? -44.652 -3.302 60.052 1.00 94.38 78 GLU A C 1
ATOM 619 O O . GLU A 1 78 ? -43.986 -3.777 59.134 1.00 94.38 78 GLU A O 1
ATOM 624 N N . THR A 1 79 ? -44.409 -2.073 60.528 1.00 93.00 79 THR A N 1
ATOM 625 C CA . THR A 1 79 ? -43.381 -1.198 59.929 1.00 93.00 79 THR A CA 1
ATOM 626 C C . THR A 1 79 ? -41.970 -1.794 60.008 1.00 93.00 79 THR A C 1
ATOM 628 O O . THR A 1 79 ? -41.177 -1.625 59.083 1.00 93.00 79 THR A O 1
ATOM 631 N N . GLU A 1 80 ? -41.641 -2.553 61.060 1.00 94.56 80 GLU A N 1
ATOM 632 C CA . GLU A 1 80 ? -40.375 -3.295 61.148 1.00 94.56 80 GLU A CA 1
ATOM 633 C C . GLU A 1 80 ? -40.294 -4.448 60.136 1.00 94.56 80 GLU A C 1
ATOM 635 O O . GLU A 1 80 ? -39.207 -4.718 59.613 1.00 94.56 80 GLU A O 1
ATOM 640 N N . ARG A 1 81 ? -41.418 -5.114 59.825 1.00 95.19 81 ARG A N 1
ATOM 641 C CA . ARG A 1 81 ? -41.485 -6.137 58.771 1.00 95.19 81 ARG A CA 1
ATOM 642 C C . ARG A 1 81 ? -41.280 -5.507 57.396 1.00 95.19 81 ARG A C 1
ATOM 644 O O . ARG A 1 81 ? -40.367 -5.930 56.688 1.00 95.19 81 ARG A O 1
ATOM 651 N N . GLU A 1 82 ? -42.044 -4.471 57.057 1.00 94.50 82 GLU A N 1
ATOM 652 C CA . GLU A 1 82 ? -41.924 -3.747 55.783 1.00 94.50 82 GLU A CA 1
ATOM 653 C C . GLU A 1 82 ? -40.498 -3.219 55.568 1.00 94.50 82 GLU A C 1
ATOM 655 O O . GLU A 1 82 ? -39.897 -3.422 54.513 1.00 94.50 82 GLU A O 1
ATOM 660 N N . LEU A 1 83 ? -39.903 -2.602 56.594 1.00 93.44 83 LEU A N 1
ATOM 661 C CA . LEU A 1 83 ? -38.551 -2.043 56.529 1.00 93.44 83 LEU A CA 1
ATOM 662 C C . LEU A 1 83 ? -37.476 -3.137 56.395 1.00 93.44 83 LEU A C 1
ATOM 664 O O . LEU A 1 83 ? -36.436 -2.915 55.767 1.00 93.44 83 LEU A O 1
ATOM 668 N N . LYS A 1 84 ? -37.717 -4.338 56.937 1.00 94.88 84 LYS A N 1
ATOM 669 C CA . LYS A 1 84 ? -36.858 -5.513 56.731 1.00 94.88 84 LYS A CA 1
ATOM 670 C C . LYS A 1 84 ? -36.981 -6.069 55.309 1.00 94.88 84 LYS A C 1
ATOM 672 O O . LYS A 1 84 ? -35.958 -6.390 54.707 1.00 94.88 84 LYS A O 1
ATOM 677 N N . GLU A 1 85 ? -38.191 -6.143 54.760 1.00 95.44 85 GLU A N 1
ATOM 678 C CA . GLU A 1 85 ? -38.424 -6.574 53.376 1.00 95.44 85 GLU A CA 1
ATOM 679 C C . GLU A 1 85 ? -37.811 -5.594 52.368 1.00 95.44 85 GLU A C 1
ATOM 681 O O . GLU A 1 85 ? -37.087 -6.023 51.468 1.00 95.44 85 GLU A O 1
ATOM 686 N N . TYR A 1 86 ? -37.979 -4.284 52.571 1.00 94.69 86 TYR A N 1
ATOM 687 C CA . TYR A 1 86 ? -37.334 -3.249 51.757 1.00 94.69 86 TYR A CA 1
ATOM 688 C C . TYR A 1 86 ? -35.803 -3.347 51.772 1.00 94.69 86 TYR A C 1
ATOM 690 O O . TYR A 1 86 ? -35.170 -3.202 50.725 1.00 94.69 86 TYR A O 1
ATOM 698 N N . LYS A 1 87 ? -35.191 -3.630 52.930 1.00 93.56 87 LYS A N 1
ATOM 699 C CA . LYS A 1 87 ? -33.735 -3.834 53.033 1.00 93.56 87 LYS A CA 1
ATOM 700 C C . LYS A 1 87 ? -33.255 -5.048 52.238 1.00 93.56 87 LYS A C 1
ATOM 702 O O . LYS A 1 87 ? -32.226 -4.955 51.571 1.00 93.56 87 LYS A O 1
ATOM 707 N N . GLU A 1 88 ? -33.986 -6.163 52.265 1.00 95.12 88 GLU A N 1
ATOM 708 C CA . GLU A 1 88 ? -33.604 -7.343 51.478 1.00 95.12 88 GLU A CA 1
ATOM 709 C C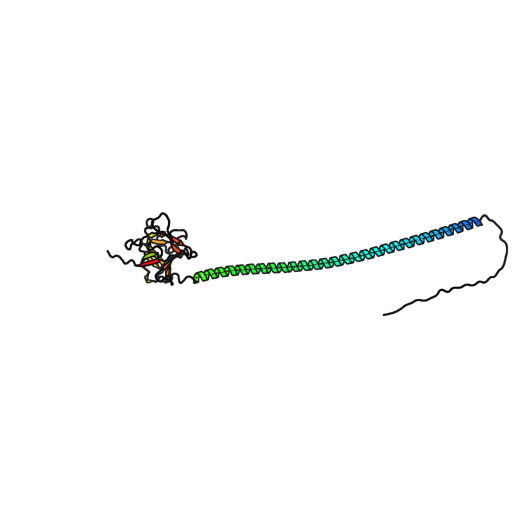 . GLU A 1 88 ? -33.830 -7.109 49.972 1.00 95.12 88 GLU A C 1
ATOM 711 O O . GLU A 1 88 ? -32.976 -7.475 49.165 1.00 95.12 88 GLU A O 1
ATOM 716 N N . GLN A 1 89 ? -34.908 -6.418 49.577 1.00 93.50 89 GLN A N 1
ATOM 717 C CA . GLN A 1 89 ? -35.130 -6.012 48.182 1.00 93.50 89 GLN A CA 1
ATOM 718 C C . GLN A 1 89 ? -34.021 -5.083 47.662 1.00 93.50 89 GLN A C 1
ATOM 720 O O . GLN A 1 89 ? -33.519 -5.297 46.556 1.00 93.50 89 GLN A O 1
ATOM 725 N N . LEU A 1 90 ? -33.602 -4.093 48.461 1.00 94.31 90 LEU A N 1
ATOM 726 C CA . LEU A 1 90 ? -32.509 -3.180 48.116 1.00 94.31 90 LEU A CA 1
ATOM 727 C C . LEU A 1 90 ? -31.206 -3.952 47.882 1.00 94.31 90 LEU A C 1
ATOM 729 O O . LEU A 1 90 ? -30.604 -3.827 46.819 1.00 94.31 90 LEU A O 1
ATOM 733 N N . LYS A 1 91 ? -30.833 -4.830 48.816 1.00 95.88 91 LYS A N 1
ATOM 734 C CA . LYS A 1 91 ? -29.646 -5.690 48.717 1.00 95.88 91 LYS A CA 1
ATOM 735 C C . LYS A 1 91 ? -29.677 -6.600 47.481 1.00 95.88 91 LYS A C 1
ATOM 737 O O . LYS A 1 91 ? -28.682 -6.710 46.767 1.00 95.88 91 LYS A O 1
ATOM 742 N N . VAL A 1 92 ? -30.826 -7.210 47.170 1.00 95.25 92 VAL A N 1
ATOM 743 C CA . VAL A 1 92 ? -31.010 -8.008 45.941 1.00 95.25 92 VAL A CA 1
ATOM 744 C C . VAL A 1 92 ? -30.869 -7.145 44.681 1.00 95.25 92 VAL A C 1
ATOM 746 O O . VAL A 1 92 ? -30.344 -7.623 43.673 1.00 95.25 92 VAL A O 1
ATOM 749 N N . SER A 1 93 ? -31.312 -5.886 44.715 1.00 92.50 93 SER A N 1
ATOM 750 C CA . SER A 1 93 ? -31.138 -4.932 43.615 1.00 92.50 93 SER A CA 1
ATOM 751 C C . SER A 1 93 ? -29.671 -4.523 43.438 1.00 92.50 93 SER A C 1
ATOM 753 O O . SER A 1 93 ? -29.157 -4.557 42.321 1.00 92.50 93 SER A O 1
ATOM 755 N N . GLU A 1 94 ? -28.964 -4.209 44.524 1.00 95.06 94 GLU A N 1
ATOM 756 C CA . GLU A 1 94 ? -27.532 -3.883 44.516 1.00 95.06 94 GLU A CA 1
ATOM 757 C C . GLU A 1 94 ? -26.687 -5.048 43.974 1.00 95.06 94 GLU A C 1
ATOM 759 O O . GLU A 1 94 ? -25.861 -4.850 43.081 1.00 95.06 94 GLU A O 1
ATOM 764 N N . ASP A 1 95 ? -26.951 -6.284 44.414 1.00 94.81 95 ASP A N 1
ATOM 765 C CA . ASP A 1 95 ? -26.277 -7.486 43.904 1.00 94.81 95 ASP A CA 1
ATOM 766 C C . ASP A 1 95 ? -26.601 -7.792 42.427 1.00 94.81 95 ASP A C 1
ATOM 768 O O . ASP A 1 95 ? -25.825 -8.492 41.767 1.00 94.81 95 ASP A O 1
ATOM 772 N N . LYS A 1 96 ? -27.730 -7.308 41.886 1.00 93.50 96 LYS A N 1
ATOM 773 C CA . LYS A 1 96 ? -28.029 -7.368 40.441 1.00 93.50 96 LYS A CA 1
ATOM 774 C C . LYS A 1 96 ? -27.258 -6.295 39.675 1.00 93.50 96 LYS A C 1
ATOM 776 O O . LYS A 1 96 ? -26.608 -6.624 38.686 1.00 93.50 96 LYS A O 1
ATOM 781 N N . CYS A 1 97 ? -27.271 -5.048 40.150 1.00 91.88 97 CYS A N 1
ATOM 782 C CA . CYS A 1 97 ? -26.518 -3.950 39.541 1.00 91.88 97 CYS A CA 1
ATOM 783 C C . CYS A 1 97 ? -25.009 -4.231 39.514 1.00 91.88 97 CYS A C 1
ATOM 785 O O . CYS A 1 97 ? -24.379 -4.017 38.480 1.00 91.88 97 CYS A O 1
ATOM 787 N N . ARG A 1 98 ? -24.433 -4.780 40.596 1.00 94.88 98 ARG A N 1
ATOM 788 C CA . ARG A 1 98 ? -23.010 -5.160 40.634 1.00 94.88 98 ARG A CA 1
ATOM 789 C C . ARG A 1 98 ? -22.679 -6.227 39.585 1.00 94.88 98 ARG A C 1
ATOM 791 O O . ARG A 1 98 ? -21.738 -6.048 38.824 1.00 94.88 98 ARG A O 1
ATOM 798 N N . ARG A 1 99 ? -23.497 -7.282 39.472 1.00 93.88 99 ARG A N 1
ATOM 799 C CA . ARG A 1 99 ? -23.311 -8.331 38.450 1.00 93.88 99 ARG A CA 1
ATOM 800 C C . ARG A 1 99 ? -23.403 -7.790 37.021 1.00 93.88 99 ARG A C 1
ATOM 802 O O . ARG A 1 99 ? -22.556 -8.123 36.200 1.00 93.88 99 ARG A O 1
ATOM 809 N N . ALA A 1 100 ? -24.373 -6.920 36.741 1.00 91.75 100 ALA A N 1
ATOM 810 C CA . ALA A 1 100 ? -24.502 -6.283 35.430 1.00 91.75 100 ALA A CA 1
ATOM 811 C C . ALA A 1 100 ? -23.315 -5.354 35.103 1.00 91.75 100 ALA A C 1
ATOM 813 O O . ALA A 1 100 ? -22.911 -5.251 33.944 1.00 91.75 100 ALA A O 1
ATOM 814 N N . LEU A 1 101 ? -22.729 -4.688 36.105 1.00 94.06 101 LEU A N 1
ATOM 815 C CA . LEU A 1 101 ? -21.508 -3.898 35.933 1.00 94.06 101 LEU A CA 1
ATOM 816 C C . LEU A 1 101 ? -20.302 -4.797 35.606 1.00 94.06 101 LEU A C 1
ATOM 818 O O . LEU A 1 101 ? -19.591 -4.524 34.639 1.00 94.06 101 LEU A O 1
ATOM 822 N N . ASP A 1 102 ? -20.119 -5.893 36.348 1.00 92.94 102 ASP A N 1
ATOM 823 C CA . ASP A 1 102 ? -19.038 -6.865 36.125 1.00 92.94 102 ASP A CA 1
ATOM 824 C C . ASP A 1 102 ? -19.115 -7.516 34.728 1.00 92.94 102 ASP A C 1
ATOM 826 O O . ASP A 1 102 ? -18.091 -7.738 34.079 1.00 92.94 102 ASP A O 1
ATOM 830 N N . GLU A 1 103 ? -20.322 -7.812 34.235 1.00 92.88 103 GLU A N 1
ATOM 831 C CA . GLU A 1 103 ? -20.542 -8.330 32.877 1.00 92.88 103 GLU A CA 1
ATOM 832 C C . GLU A 1 103 ? -20.227 -7.285 31.798 1.00 92.88 103 GLU A C 1
ATOM 834 O O . GLU A 1 103 ? -19.503 -7.590 30.848 1.00 92.88 103 GLU A O 1
ATOM 839 N N . ASN A 1 104 ? -20.678 -6.036 31.962 1.00 90.25 104 ASN A N 1
ATOM 840 C CA . ASN A 1 104 ? -20.362 -4.957 31.020 1.00 90.25 104 ASN A CA 1
ATOM 841 C C . ASN A 1 104 ? -18.853 -4.669 30.941 1.00 90.25 104 ASN A C 1
ATOM 843 O O . ASN A 1 104 ? -18.326 -4.462 29.847 1.00 90.25 104 ASN A O 1
ATOM 847 N N . LEU A 1 105 ? -18.136 -4.705 32.069 1.00 91.50 105 LEU A N 1
ATOM 848 C CA . LEU A 1 105 ? -16.679 -4.532 32.091 1.00 91.50 105 LEU A CA 1
ATOM 849 C C . LEU A 1 105 ? -15.951 -5.649 31.323 1.00 91.50 105 LEU A C 1
ATOM 851 O O . LEU A 1 105 ? -15.010 -5.363 30.582 1.00 91.50 105 LEU A O 1
ATOM 855 N N . LYS A 1 106 ? -16.419 -6.902 31.420 1.00 92.38 106 LYS A N 1
ATOM 856 C CA . LYS A 1 106 ? -15.888 -8.017 30.613 1.00 92.38 106 LYS A CA 1
ATOM 857 C C . LYS A 1 106 ? -16.136 -7.808 29.119 1.00 92.38 106 LYS A C 1
ATOM 859 O O . LYS A 1 106 ? -15.210 -7.968 28.330 1.00 92.38 106 LYS A O 1
ATOM 864 N N . VAL A 1 107 ? -17.349 -7.403 28.733 1.00 91.31 107 VAL A N 1
ATOM 865 C CA . VAL A 1 107 ? -17.704 -7.125 27.326 1.00 91.31 107 VAL A CA 1
ATOM 866 C C . VAL A 1 107 ? -16.864 -5.980 26.747 1.00 91.31 107 VAL A C 1
ATOM 868 O O . VAL A 1 107 ? -16.415 -6.068 25.604 1.00 91.31 107 VAL A O 1
ATOM 871 N N . LEU A 1 108 ? -16.600 -4.924 27.525 1.00 88.44 108 LEU A N 1
ATOM 872 C CA . LEU A 1 108 ? -15.705 -3.834 27.121 1.00 88.44 108 LEU A CA 1
ATOM 873 C C . LEU A 1 108 ? -14.261 -4.318 26.914 1.00 88.44 108 LEU A C 1
ATOM 875 O O . LEU A 1 108 ? -13.648 -3.947 25.914 1.00 88.44 108 LEU A O 1
ATOM 879 N N . GLY A 1 109 ? -13.750 -5.182 27.799 1.00 88.81 109 GLY A N 1
ATOM 880 C CA . GLY A 1 109 ? -12.442 -5.825 27.640 1.00 88.81 109 GLY A CA 1
ATOM 881 C C . GLY A 1 109 ? -12.349 -6.645 26.350 1.00 88.81 109 GLY A C 1
ATOM 882 O O . GLY A 1 109 ? -11.506 -6.365 25.502 1.00 88.81 109 GLY A O 1
ATOM 883 N N . SER A 1 110 ? -13.282 -7.577 26.130 1.00 89.81 110 SER A N 1
ATOM 884 C CA . SER A 1 110 ? -13.299 -8.404 24.914 1.00 89.81 110 SER A CA 1
ATOM 885 C C . SER A 1 110 ? -13.442 -7.583 23.625 1.00 89.81 110 SER A C 1
ATOM 887 O O . SER A 1 110 ? -12.821 -7.913 22.617 1.00 89.81 110 SER A O 1
ATOM 889 N N . ASN A 1 111 ? -14.209 -6.486 23.643 1.00 88.69 111 ASN A N 1
ATOM 890 C CA . ASN A 1 111 ? -14.293 -5.559 22.510 1.00 88.69 111 ASN A CA 1
ATOM 891 C C . ASN A 1 111 ? -12.981 -4.798 22.256 1.00 88.69 111 ASN A C 1
ATOM 893 O O . ASN A 1 111 ? -12.693 -4.459 21.106 1.00 88.69 111 ASN A O 1
ATOM 897 N N . HIS A 1 112 ? -12.188 -4.506 23.289 1.00 88.44 112 HIS A N 1
ATOM 898 C CA . HIS A 1 112 ? -10.871 -3.894 23.115 1.00 88.44 112 HIS A CA 1
ATOM 899 C C . HIS A 1 112 ? -9.906 -4.868 22.426 1.00 88.44 112 HIS A C 1
ATOM 901 O O . HIS A 1 112 ?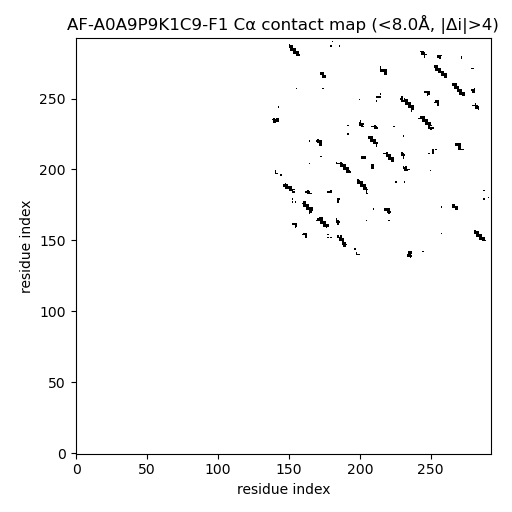 -9.311 -4.515 21.404 1.00 88.44 112 HIS A O 1
ATOM 907 N N . ASP A 1 113 ? -9.836 -6.108 22.914 1.00 88.88 113 ASP A N 1
ATOM 908 C CA . ASP A 1 113 ? -8.973 -7.155 22.357 1.00 88.88 113 ASP A CA 1
ATOM 909 C C . ASP A 1 113 ? -9.328 -7.467 20.892 1.00 88.88 113 ASP A C 1
ATOM 911 O O . ASP A 1 113 ? -8.454 -7.449 20.022 1.00 88.88 113 ASP A O 1
ATOM 915 N N . LEU A 1 114 ? -10.623 -7.629 20.585 1.00 90.31 114 LEU A N 1
ATOM 916 C CA . LEU A 1 114 ? -11.120 -7.823 19.215 1.00 90.31 114 LEU A CA 1
ATOM 917 C C . LEU A 1 114 ? -10.748 -6.663 18.279 1.00 90.31 114 LEU A C 1
ATOM 919 O O . LEU A 1 114 ? -10.358 -6.895 17.136 1.00 90.31 114 LEU A O 1
ATOM 923 N N . ASN A 1 115 ? -10.832 -5.409 18.737 1.00 89.38 115 ASN A N 1
ATOM 924 C CA . ASN A 1 115 ? -10.437 -4.254 17.921 1.00 89.38 115 ASN A CA 1
ATOM 925 C C . ASN A 1 115 ? -8.922 -4.204 17.670 1.00 89.38 115 ASN A C 1
ATOM 927 O O . ASN A 1 115 ? -8.494 -3.809 16.579 1.00 89.38 115 ASN A O 1
ATOM 931 N N . MET A 1 116 ? -8.108 -4.620 18.643 1.00 90.81 116 MET A N 1
ATOM 932 C CA . MET A 1 116 ? -6.655 -4.726 18.492 1.00 90.81 116 MET A CA 1
ATOM 933 C C . MET A 1 116 ? -6.271 -5.832 17.500 1.00 90.81 116 MET A C 1
ATOM 935 O O . MET A 1 116 ? -5.460 -5.598 16.600 1.00 90.81 116 MET A O 1
ATOM 939 N N . GLU A 1 117 ? -6.895 -7.006 17.600 1.00 91.69 117 GLU A N 1
ATOM 940 C CA . GLU A 1 117 ? -6.676 -8.127 16.682 1.00 91.69 117 GLU A CA 1
ATOM 941 C C . GLU A 1 117 ? -7.134 -7.796 15.254 1.00 91.69 117 GLU A C 1
ATOM 943 O O . GLU A 1 117 ? -6.386 -7.988 14.294 1.00 91.69 117 GLU A O 1
ATOM 948 N N . LEU A 1 118 ? -8.309 -7.180 15.101 1.00 90.62 118 LEU A N 1
ATOM 949 C CA . LEU A 1 118 ? -8.835 -6.747 13.806 1.00 90.62 118 LEU A CA 1
ATOM 950 C C . LEU A 1 118 ? -7.980 -5.635 13.170 1.00 90.62 118 LEU A C 1
ATOM 952 O O . LEU A 1 118 ? -7.830 -5.582 11.946 1.00 90.62 118 LEU A O 1
ATOM 956 N N . SER A 1 119 ? -7.356 -4.777 13.982 1.00 87.69 119 SER A N 1
ATOM 957 C CA . SER A 1 119 ? -6.375 -3.787 13.513 1.00 87.69 119 SER A CA 1
ATOM 958 C C . SER A 1 119 ? -5.070 -4.440 13.046 1.00 87.69 119 SER A C 1
ATOM 960 O O . SER A 1 119 ? -4.549 -4.065 11.992 1.00 87.69 119 SER A O 1
ATOM 962 N N . ARG A 1 120 ? -4.574 -5.454 13.771 1.00 90.44 120 ARG A N 1
ATOM 963 C CA . ARG A 1 120 ? -3.400 -6.249 13.373 1.00 90.44 120 ARG A CA 1
ATOM 964 C C . ARG A 1 120 ? -3.660 -7.001 12.067 1.00 90.44 120 ARG A C 1
ATOM 966 O O . ARG A 1 120 ? -2.906 -6.824 11.114 1.00 90.44 120 ARG A O 1
ATOM 973 N N . SER A 1 121 ? -4.769 -7.734 11.982 1.00 90.12 121 SER A N 1
ATOM 974 C CA . SER A 1 121 ? -5.173 -8.491 10.790 1.00 90.12 121 SER A CA 1
ATOM 975 C C . SER A 1 121 ? -5.328 -7.588 9.556 1.00 90.12 121 SER A C 1
ATOM 977 O O . SER A 1 121 ? -4.833 -7.913 8.477 1.00 90.12 121 SER A O 1
ATOM 979 N N . ARG A 1 122 ? -5.900 -6.381 9.703 1.00 89.75 122 ARG A N 1
ATOM 980 C CA . ARG A 1 122 ? -5.944 -5.376 8.621 1.00 89.75 122 ARG A CA 1
ATOM 981 C C . ARG A 1 122 ? -4.555 -4.924 8.161 1.00 89.75 122 ARG A C 1
ATOM 983 O O . ARG A 1 122 ? -4.373 -4.650 6.974 1.00 89.75 122 ARG A O 1
ATOM 990 N N . GLN A 1 123 ? -3.587 -4.810 9.069 1.00 86.31 123 GLN A N 1
ATOM 991 C CA . GLN A 1 123 ? -2.219 -4.431 8.716 1.00 86.31 123 GLN A CA 1
ATOM 992 C C . GLN A 1 123 ? -1.463 -5.586 8.044 1.00 86.31 123 GLN A C 1
ATOM 994 O O . GLN A 1 123 ? -0.753 -5.355 7.065 1.00 86.31 123 GLN A O 1
ATOM 999 N N . GLU A 1 124 ? -1.660 -6.820 8.505 1.00 90.56 124 GLU A N 1
ATOM 1000 C CA . GLU A 1 124 ? -1.143 -8.034 7.863 1.00 90.56 124 GLU A CA 1
ATOM 1001 C C . GLU A 1 124 ? -1.716 -8.202 6.452 1.00 90.56 124 GLU A C 1
ATOM 1003 O O . GLU A 1 124 ? -0.950 -8.371 5.508 1.00 90.56 124 GLU A O 1
ATOM 1008 N N . ALA A 1 125 ? -3.028 -8.022 6.268 1.00 86.12 125 ALA A N 1
ATOM 1009 C CA . ALA A 1 125 ? -3.669 -8.043 4.953 1.00 86.12 125 ALA A CA 1
ATOM 1010 C C . ALA A 1 125 ? -3.084 -6.984 3.998 1.00 86.12 125 ALA A C 1
ATOM 1012 O O . ALA A 1 125 ? -2.793 -7.295 2.846 1.00 86.12 125 ALA A O 1
ATOM 1013 N N . LYS A 1 126 ? -2.829 -5.754 4.473 1.00 81.38 126 LYS A N 1
ATOM 1014 C CA . LYS A 1 126 ? -2.139 -4.713 3.682 1.00 81.38 126 LYS A CA 1
ATOM 1015 C C . LYS A 1 126 ? -0.696 -5.088 3.338 1.00 81.38 126 LYS A C 1
ATOM 1017 O O . LYS A 1 126 ? -0.232 -4.772 2.244 1.00 81.38 126 LYS A O 1
ATOM 1022 N N . ASN A 1 127 ? 0.026 -5.728 4.256 1.00 79.31 127 ASN A N 1
ATOM 1023 C CA . ASN A 1 127 ? 1.396 -6.176 4.016 1.00 79.31 127 ASN A CA 1
ATOM 1024 C C . ASN A 1 127 ? 1.425 -7.308 2.976 1.00 79.31 127 ASN A C 1
ATOM 1026 O O . ASN A 1 127 ? 2.156 -7.196 1.995 1.00 79.31 127 ASN A O 1
ATOM 1030 N N . LEU A 1 128 ? 0.567 -8.321 3.128 1.00 78.94 128 LEU A N 1
ATOM 1031 C CA . LEU A 1 128 ? 0.397 -9.415 2.168 1.00 78.94 128 LEU A CA 1
ATOM 1032 C C . LEU A 1 128 ? -0.066 -8.908 0.801 1.00 78.94 128 LEU A C 1
ATOM 1034 O O . LEU A 1 128 ? 0.434 -9.372 -0.215 1.00 78.94 128 LEU A O 1
ATOM 1038 N N . GLN A 1 129 ? -0.964 -7.921 0.746 1.00 74.25 129 GLN A N 1
ATOM 1039 C CA . GLN A 1 129 ? -1.386 -7.319 -0.517 1.00 74.25 129 GLN A CA 1
ATOM 1040 C C . GLN A 1 129 ? -0.213 -6.635 -1.239 1.00 74.25 129 GLN A C 1
ATOM 1042 O O . GLN A 1 129 ? -0.012 -6.885 -2.425 1.00 74.25 129 GLN A O 1
ATOM 1047 N N . ARG A 1 130 ? 0.622 -5.867 -0.522 1.00 67.31 130 ARG A N 1
ATOM 1048 C CA . ARG A 1 130 ? 1.868 -5.295 -1.073 1.00 67.31 130 ARG A CA 1
ATOM 1049 C C . ARG A 1 130 ? 2.859 -6.370 -1.522 1.00 67.31 130 ARG A C 1
ATOM 1051 O O . ARG A 1 130 ? 3.605 -6.154 -2.472 1.00 67.31 130 ARG A O 1
ATOM 1058 N N . GLU A 1 131 ? 2.907 -7.511 -0.839 1.00 64.31 131 GLU A N 1
ATOM 1059 C CA . GLU A 1 131 ? 3.771 -8.632 -1.218 1.00 64.31 131 GLU A CA 1
ATOM 1060 C C . GLU A 1 131 ? 3.258 -9.336 -2.480 1.00 64.31 131 GLU A C 1
ATOM 1062 O O . GLU A 1 131 ? 4.011 -9.534 -3.429 1.00 64.31 131 GLU A O 1
ATOM 1067 N N . ILE A 1 132 ? 1.954 -9.607 -2.556 1.00 68.56 132 ILE A N 1
ATOM 1068 C CA . ILE A 1 132 ? 1.276 -10.120 -3.752 1.00 68.56 132 ILE A CA 1
ATOM 1069 C C . ILE A 1 132 ? 1.460 -9.154 -4.928 1.00 68.56 132 ILE A C 1
ATOM 1071 O O . ILE A 1 132 ? 1.699 -9.602 -6.043 1.00 68.56 132 ILE A O 1
ATOM 1075 N N . GLU A 1 133 ? 1.395 -7.842 -4.706 1.00 55.59 133 GLU A N 1
ATOM 1076 C CA . GLU A 1 133 ? 1.686 -6.833 -5.729 1.00 55.59 133 GLU A CA 1
ATOM 1077 C C . GLU A 1 133 ? 3.147 -6.886 -6.195 1.00 55.59 133 GLU A C 1
ATOM 1079 O O . GLU A 1 133 ? 3.380 -6.761 -7.393 1.00 55.59 133 GLU A O 1
ATOM 1084 N N . ARG A 1 134 ? 4.120 -7.166 -5.312 1.00 51.50 134 ARG A N 1
ATOM 1085 C CA . ARG A 1 134 ? 5.521 -7.423 -5.708 1.00 51.50 134 ARG A CA 1
ATOM 1086 C C . ARG A 1 134 ? 5.671 -8.707 -6.530 1.00 51.50 134 ARG A C 1
ATOM 1088 O O . ARG A 1 134 ? 6.383 -8.684 -7.527 1.00 51.50 134 ARG A O 1
ATOM 1095 N N . TYR A 1 135 ? 4.998 -9.799 -6.156 1.00 50.34 135 TYR A N 1
ATOM 1096 C CA . TYR A 1 135 ? 5.068 -11.078 -6.883 1.00 50.34 135 TYR A CA 1
ATOM 1097 C C . TYR A 1 135 ? 4.227 -11.113 -8.173 1.00 50.34 135 TYR A C 1
ATOM 1099 O O . TYR A 1 135 ? 4.507 -11.910 -9.064 1.00 50.34 135 TYR A O 1
ATOM 1107 N N . LYS A 1 136 ? 3.219 -10.240 -8.315 1.00 51.41 136 LYS A N 1
ATOM 1108 C CA . LYS A 1 136 ? 2.424 -10.071 -9.548 1.00 51.41 136 LYS A CA 1
ATOM 1109 C C . LYS A 1 136 ? 3.137 -9.275 -10.641 1.00 51.41 136 LYS A C 1
ATOM 1111 O O . LYS A 1 136 ? 2.585 -9.137 -11.730 1.00 51.41 136 LYS A O 1
ATOM 1116 N N . LEU A 1 137 ? 4.325 -8.743 -10.373 1.00 50.88 137 LEU A N 1
ATOM 1117 C CA . LEU A 1 137 ? 5.160 -8.108 -11.382 1.00 50.88 137 LEU A CA 1
ATOM 1118 C C . LEU A 1 137 ? 5.910 -9.198 -12.168 1.00 50.88 137 LEU A C 1
ATOM 1120 O O . LEU A 1 137 ? 6.822 -9.807 -11.606 1.00 50.88 137 LEU A O 1
ATOM 1124 N N . PRO A 1 138 ? 5.564 -9.467 -13.445 1.00 48.56 138 PRO A N 1
ATOM 1125 C CA . PRO A 1 138 ? 6.245 -10.483 -14.235 1.00 48.56 138 PRO A CA 1
ATOM 1126 C C . PRO A 1 138 ? 7.661 -10.007 -14.550 1.00 48.56 138 PRO A C 1
ATOM 1128 O O . PRO A 1 138 ? 7.871 -9.245 -15.489 1.00 48.56 138 PRO A O 1
ATOM 1131 N N . ASP A 1 139 ? 8.608 -10.448 -13.725 1.00 61.62 139 ASP A N 1
ATOM 1132 C CA . ASP A 1 139 ? 10.051 -10.412 -13.948 1.00 61.62 139 ASP A CA 1
ATOM 1133 C C . ASP A 1 139 ? 10.526 -9.123 -14.658 1.00 61.62 139 ASP A C 1
ATOM 1135 O O . ASP A 1 139 ? 11.106 -9.173 -15.742 1.00 61.62 139 ASP A O 1
ATOM 1139 N N . MET A 1 140 ? 10.213 -7.960 -14.054 1.00 67.19 140 MET A N 1
ATOM 1140 C CA . MET A 1 140 ? 10.173 -6.600 -14.658 1.00 67.19 140 MET A CA 1
ATOM 1141 C C . MET A 1 140 ? 11.440 -6.141 -15.400 1.00 67.19 140 MET A C 1
ATOM 1143 O O . MET A 1 140 ? 11.468 -5.077 -16.009 1.00 67.19 140 MET A O 1
ATOM 1147 N N . ASN A 1 141 ? 12.517 -6.908 -15.339 1.00 84.94 141 ASN A N 1
ATOM 1148 C CA . ASN A 1 141 ? 13.776 -6.604 -15.982 1.00 84.94 141 ASN A CA 1
ATOM 1149 C C . ASN A 1 141 ? 14.244 -7.799 -16.822 1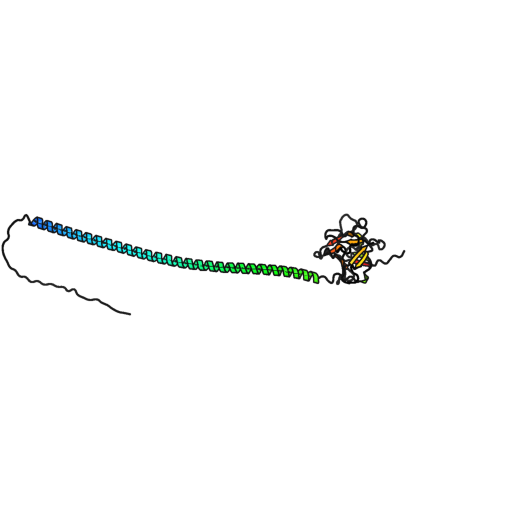.00 84.94 141 ASN A C 1
ATOM 1151 O O . ASN A 1 141 ? 15.222 -8.471 -16.494 1.00 84.94 141 ASN A O 1
ATOM 1155 N N . ASN A 1 142 ? 13.491 -8.075 -17.887 1.00 85.88 142 ASN A N 1
ATOM 1156 C CA . ASN A 1 142 ? 13.666 -9.216 -18.789 1.00 85.88 142 ASN A CA 1
ATOM 1157 C C . ASN A 1 142 ? 14.022 -8.800 -20.234 1.00 85.88 142 ASN A C 1
ATOM 1159 O O . ASN A 1 142 ? 13.980 -9.639 -21.135 1.00 85.88 142 ASN A O 1
ATOM 1163 N N . LEU A 1 143 ? 14.389 -7.530 -20.474 1.00 90.06 143 LEU A N 1
ATOM 1164 C CA . LEU A 1 143 ? 15.044 -7.129 -21.725 1.00 90.06 143 LEU A CA 1
ATOM 1165 C C . LEU A 1 143 ? 16.295 -8.011 -21.951 1.00 90.06 143 LEU A C 1
ATOM 1167 O O . LEU A 1 143 ? 17.139 -8.086 -21.053 1.00 90.06 143 LEU A O 1
ATOM 1171 N N . PRO A 1 144 ? 16.434 -8.685 -23.108 1.00 89.06 144 PRO A N 1
ATOM 1172 C CA . PRO A 1 144 ? 17.576 -9.558 -23.373 1.00 89.06 144 PRO A CA 1
ATOM 1173 C C . PRO A 1 144 ? 18.935 -8.832 -23.382 1.00 89.06 144 PRO A C 1
ATOM 1175 O O . PRO A 1 144 ? 19.036 -7.647 -23.696 1.00 89.06 144 PRO A O 1
ATOM 1178 N N . MET A 1 145 ? 20.017 -9.551 -23.064 1.00 89.62 145 MET A N 1
ATOM 1179 C CA . MET A 1 145 ? 21.351 -8.943 -22.920 1.00 89.62 145 MET A CA 1
ATOM 1180 C C . MET A 1 145 ? 21.981 -8.450 -24.232 1.00 89.62 145 MET A C 1
ATOM 1182 O O . MET A 1 145 ? 22.860 -7.596 -24.177 1.00 89.62 145 MET A O 1
ATOM 1186 N N . ASN A 1 146 ? 21.513 -8.896 -25.403 1.00 90.75 146 ASN A N 1
ATOM 1187 C CA . ASN A 1 146 ? 21.964 -8.374 -26.703 1.00 90.75 146 ASN A CA 1
ATOM 1188 C C . ASN A 1 146 ? 21.510 -6.924 -26.978 1.00 90.75 146 ASN A C 1
ATOM 1190 O O . ASN A 1 146 ? 21.920 -6.337 -27.972 1.00 90.75 146 ASN A O 1
ATOM 1194 N N . PHE A 1 147 ? 20.696 -6.325 -26.103 1.00 92.44 147 PHE A N 1
ATOM 1195 C CA . PHE A 1 147 ? 20.415 -4.888 -26.126 1.00 92.44 147 PHE A CA 1
ATOM 1196 C C . PHE A 1 147 ? 21.505 -4.040 -25.442 1.00 92.44 147 PHE A C 1
ATOM 1198 O O . PHE A 1 147 ? 21.465 -2.816 -25.538 1.00 92.44 147 PHE A O 1
ATOM 1205 N N . HIS A 1 148 ? 22.472 -4.654 -24.747 1.00 93.12 148 HIS A N 1
ATOM 1206 C CA . HIS A 1 148 ? 23.514 -3.944 -24.003 1.00 93.12 148 HIS A CA 1
ATOM 1207 C C . HIS A 1 148 ? 24.547 -3.273 -24.920 1.00 93.12 148 HIS A C 1
ATOM 1209 O O . HIS A 1 148 ? 25.263 -3.947 -25.648 1.00 93.12 148 HIS A O 1
ATOM 1215 N N . GLY A 1 149 ? 24.680 -1.947 -24.823 1.00 90.56 149 GLY A N 1
ATOM 1216 C CA . GLY A 1 149 ? 25.666 -1.146 -25.564 1.00 90.56 149 GLY A CA 1
ATOM 1217 C C . GLY A 1 149 ? 25.249 -0.776 -26.994 1.00 90.56 149 GLY A C 1
ATOM 1218 O O . GLY A 1 149 ? 25.826 0.151 -27.581 1.00 90.56 149 GLY A O 1
ATOM 1219 N N . GLU A 1 150 ? 24.223 -1.449 -27.512 1.00 90.31 150 GLU A N 1
ATOM 1220 C CA . GLU A 1 150 ? 23.694 -1.302 -28.866 1.00 90.31 150 GLU A CA 1
ATOM 1221 C C . GLU A 1 150 ? 22.823 -0.052 -29.053 1.00 90.31 150 GLU A C 1
ATOM 1223 O O . GLU A 1 150 ? 22.267 0.496 -28.096 1.00 90.31 150 GLU A O 1
ATOM 1228 N N . GLY A 1 151 ? 22.753 0.423 -30.301 1.00 91.00 151 GLY A N 1
ATOM 1229 C CA . GLY A 1 151 ? 22.047 1.644 -30.698 1.00 91.00 151 GLY A CA 1
ATOM 1230 C C . GLY A 1 151 ? 20.615 1.391 -31.178 1.00 91.00 151 GLY A C 1
ATOM 1231 O O . GLY A 1 151 ? 20.389 0.628 -32.118 1.00 91.00 151 GLY A O 1
ATOM 1232 N N . TYR A 1 152 ? 19.652 2.081 -30.569 1.00 93.19 152 TYR A N 1
ATOM 1233 C CA . TYR A 1 152 ? 18.228 1.953 -30.876 1.00 93.19 152 TYR A CA 1
ATOM 1234 C C . TYR A 1 152 ? 17.527 3.307 -30.959 1.00 93.19 152 TYR A C 1
ATOM 1236 O O . TYR A 1 152 ? 17.878 4.253 -30.259 1.00 93.19 152 TYR A O 1
ATOM 1244 N N . MET A 1 153 ? 16.458 3.359 -31.746 1.00 94.12 153 MET A N 1
ATOM 1245 C CA . MET A 1 153 ? 15.418 4.375 -31.668 1.00 94.12 153 MET A CA 1
ATOM 1246 C C . MET A 1 153 ? 14.228 3.770 -30.917 1.00 94.12 153 MET A C 1
ATOM 1248 O O . MET A 1 153 ? 13.696 2.733 -31.316 1.00 94.12 153 MET A O 1
ATOM 1252 N N . LEU A 1 154 ? 13.812 4.387 -29.808 1.00 92.94 154 LEU A N 1
ATOM 1253 C CA . LEU A 1 154 ? 12.681 3.899 -29.011 1.00 92.94 154 LEU A CA 1
ATOM 1254 C C . LEU A 1 154 ? 11.377 4.525 -29.513 1.00 92.94 154 LEU A C 1
ATOM 1256 O O . LEU A 1 154 ? 11.072 5.677 -29.205 1.00 92.94 154 LEU A O 1
ATOM 1260 N N . MET A 1 155 ? 10.608 3.758 -30.286 1.00 92.12 155 MET A N 1
ATOM 1261 C CA . MET A 1 155 ? 9.325 4.187 -30.847 1.00 92.12 155 MET A CA 1
ATOM 1262 C C . MET A 1 155 ? 8.157 3.818 -29.938 1.00 92.12 155 MET A C 1
ATOM 1264 O O . MET A 1 155 ? 7.989 2.658 -29.572 1.00 92.12 155 MET A O 1
ATOM 1268 N N . ASN A 1 156 ? 7.295 4.779 -29.627 1.00 89.94 156 ASN A N 1
ATOM 1269 C CA . ASN A 1 156 ? 6.062 4.553 -28.885 1.00 89.94 156 ASN A CA 1
ATOM 1270 C C . ASN A 1 156 ? 4.985 3.890 -29.765 1.00 89.94 156 ASN A C 1
ATOM 1272 O O . ASN A 1 156 ? 4.683 4.358 -30.862 1.00 89.94 156 ASN A O 1
ATOM 1276 N N . CYS A 1 157 ? 4.358 2.820 -29.278 1.00 87.06 157 CYS A N 1
ATOM 1277 C CA . CYS A 1 157 ? 3.368 2.059 -30.045 1.00 87.06 157 CYS A CA 1
ATOM 1278 C C . CYS A 1 157 ? 2.035 2.793 -30.249 1.00 87.06 157 CYS A C 1
ATOM 1280 O O . CYS A 1 157 ? 1.315 2.467 -31.193 1.00 87.06 157 CYS A O 1
ATOM 1282 N N . SER A 1 158 ? 1.676 3.722 -29.359 1.00 83.75 158 SER A N 1
ATOM 1283 C CA . SER A 1 158 ? 0.350 4.351 -29.337 1.00 83.75 158 SER A CA 1
ATOM 1284 C C . SER A 1 158 ? 0.260 5.541 -30.290 1.00 83.75 158 SER A C 1
ATOM 1286 O O . SER A 1 158 ? -0.721 5.658 -31.018 1.00 83.75 158 SER A O 1
ATOM 1288 N N . ASN A 1 159 ? 1.283 6.401 -30.317 1.00 82.75 159 ASN A N 1
ATOM 1289 C CA . ASN A 1 159 ? 1.318 7.605 -31.162 1.00 82.75 159 ASN A CA 1
ATOM 1290 C C . ASN A 1 159 ? 2.383 7.566 -32.277 1.00 82.75 159 ASN A C 1
ATOM 1292 O O . ASN A 1 159 ? 2.448 8.495 -33.076 1.00 82.75 159 ASN A O 1
ATOM 1296 N N . ARG A 1 160 ? 3.181 6.489 -32.368 1.00 86.56 160 ARG A N 1
ATOM 1297 C CA . ARG A 1 160 ? 4.246 6.281 -33.374 1.00 86.56 160 ARG A CA 1
ATOM 1298 C C . ARG A 1 160 ? 5.380 7.318 -33.340 1.00 86.56 160 ARG A C 1
ATOM 1300 O O . ARG A 1 160 ? 6.133 7.419 -34.305 1.00 86.56 160 ARG A O 1
ATOM 1307 N N . LEU A 1 161 ? 5.525 8.053 -32.237 1.00 89.81 161 LEU A N 1
ATOM 1308 C CA . LEU A 1 161 ? 6.617 9.004 -32.035 1.00 89.81 161 LEU A CA 1
ATOM 1309 C C . LEU A 1 161 ? 7.862 8.306 -31.467 1.00 89.81 161 LEU A C 1
ATOM 1311 O O . LEU A 1 161 ? 7.756 7.386 -30.651 1.00 89.81 161 LEU A O 1
ATOM 1315 N N . ALA A 1 162 ? 9.040 8.761 -31.881 1.00 90.56 162 ALA A N 1
ATOM 1316 C CA . ALA A 1 162 ? 10.329 8.371 -31.328 1.00 90.56 162 ALA A CA 1
ATOM 1317 C C . ALA A 1 162 ? 10.693 9.229 -30.105 1.00 90.56 162 ALA A C 1
ATOM 1319 O O . ALA A 1 162 ? 10.387 10.419 -30.051 1.00 90.56 162 ALA A O 1
ATOM 1320 N N . LEU A 1 163 ? 11.368 8.615 -29.134 1.00 89.25 163 LEU A N 1
ATOM 1321 C CA . LEU A 1 163 ? 12.004 9.264 -27.985 1.00 89.25 163 LEU A CA 1
ATOM 1322 C C . LEU A 1 163 ? 13.167 10.163 -28.468 1.00 89.25 163 LEU A C 1
ATOM 1324 O O . LEU A 1 163 ? 14.186 9.644 -28.917 1.00 89.25 163 LEU A O 1
ATOM 1328 N N . ASP A 1 164 ? 13.023 11.489 -28.379 1.00 89.31 164 ASP A N 1
ATOM 1329 C CA . ASP A 1 164 ? 13.992 12.479 -28.875 1.00 89.31 164 ASP A CA 1
ATOM 1330 C C . ASP A 1 164 ? 14.592 13.329 -27.740 1.00 89.31 164 ASP A C 1
ATOM 1332 O O . ASP A 1 164 ? 13.888 13.873 -26.885 1.00 89.31 164 ASP A O 1
ATOM 1336 N N . PHE A 1 165 ? 15.920 13.436 -27.735 1.00 86.81 165 PHE A N 1
ATOM 1337 C CA . PHE A 1 165 ? 16.751 14.088 -26.723 1.00 86.81 165 PHE A CA 1
ATOM 1338 C C . PHE A 1 165 ? 17.222 15.494 -27.151 1.00 86.81 165 PHE A C 1
ATOM 1340 O O . PHE A 1 165 ? 18.137 16.050 -26.539 1.00 86.81 165 PHE A O 1
ATOM 1347 N N . ALA A 1 166 ? 16.655 16.073 -28.217 1.00 78.56 166 ALA A N 1
ATOM 1348 C CA . ALA A 1 166 ? 16.978 17.424 -28.688 1.00 78.56 166 ALA A CA 1
ATOM 1349 C C . ALA A 1 166 ? 16.202 18.550 -27.968 1.00 78.56 166 ALA A C 1
ATOM 1351 O O . ALA A 1 166 ? 16.575 19.718 -28.093 1.00 78.56 166 ALA A O 1
ATOM 1352 N N . ALA A 1 167 ? 15.149 18.224 -27.209 1.00 68.56 167 ALA A N 1
ATOM 1353 C CA . ALA A 1 167 ? 14.263 19.202 -26.571 1.00 68.56 167 ALA A CA 1
ATOM 1354 C C . ALA A 1 167 ? 15.008 20.156 -25.618 1.00 68.56 167 ALA A C 1
ATOM 1356 O O . ALA A 1 167 ? 15.824 19.718 -24.803 1.00 68.56 167 ALA A O 1
ATOM 1357 N N . ASP A 1 168 ? 14.703 21.456 -25.684 1.00 71.94 168 ASP A N 1
ATOM 1358 C CA . ASP A 1 168 ? 15.281 22.504 -24.828 1.00 71.94 168 ASP A CA 1
ATOM 1359 C C . ASP A 1 168 ? 16.819 22.434 -24.740 1.00 71.94 168 ASP A C 1
ATOM 1361 O O . ASP A 1 168 ? 17.393 22.270 -23.660 1.00 71.94 168 ASP A O 1
ATOM 1365 N N . ASN A 1 169 ? 17.504 22.483 -25.890 1.00 71.19 169 ASN A N 1
ATOM 1366 C CA . ASN A 1 169 ? 18.965 22.315 -26.000 1.00 71.19 169 ASN A CA 1
ATOM 1367 C C . ASN A 1 169 ? 19.471 20.965 -25.420 1.00 71.19 169 ASN A C 1
ATOM 1369 O O . ASN A 1 169 ? 20.616 20.805 -24.973 1.00 71.19 169 ASN A O 1
ATOM 1373 N N . GLY A 1 170 ? 18.591 19.962 -25.440 1.00 71.19 170 GLY A N 1
ATOM 1374 C CA . GLY A 1 170 ? 18.769 18.630 -24.872 1.00 71.19 170 GLY A CA 1
ATOM 1375 C C . GLY A 1 170 ? 18.797 18.586 -23.345 1.00 71.19 170 GLY A C 1
ATOM 1376 O O . GLY A 1 170 ? 19.562 17.812 -22.771 1.00 71.19 170 GLY A O 1
ATOM 1377 N N . THR A 1 171 ? 18.001 19.420 -22.676 1.00 75.69 171 THR A N 1
ATOM 1378 C CA . THR A 1 171 ? 17.754 19.313 -21.223 1.00 75.69 171 THR A CA 1
ATOM 1379 C C . THR A 1 171 ? 16.519 18.466 -20.897 1.00 75.69 171 THR A C 1
ATOM 1381 O O . THR A 1 171 ? 16.451 17.873 -19.817 1.00 75.69 171 THR A O 1
ATOM 1384 N N . ARG A 1 172 ? 15.573 18.354 -21.839 1.00 79.00 172 ARG A N 1
ATOM 1385 C CA . ARG A 1 172 ? 14.361 17.524 -21.747 1.00 79.00 172 ARG A CA 1
ATOM 1386 C C . ARG A 1 172 ? 14.339 16.453 -22.837 1.00 79.00 172 ARG A C 1
ATOM 1388 O O . ARG A 1 172 ? 15.143 16.471 -23.767 1.00 79.00 172 ARG A O 1
ATOM 1395 N N . CYS A 1 173 ? 13.385 15.535 -22.727 1.00 83.06 173 CYS A N 1
ATOM 1396 C CA . CYS A 1 173 ? 13.059 14.566 -23.767 1.00 83.06 173 CYS A CA 1
ATOM 1397 C C . CYS A 1 173 ? 11.592 14.722 -24.210 1.00 83.06 173 CYS A C 1
ATOM 1399 O O . CYS A 1 173 ? 10.711 14.914 -23.366 1.00 83.06 173 CYS A O 1
ATOM 1401 N N . HIS A 1 174 ? 11.318 14.624 -25.515 1.00 86.00 174 HIS A N 1
ATOM 1402 C CA . HIS A 1 174 ? 9.962 14.649 -26.082 1.00 86.00 174 HIS A CA 1
ATOM 1403 C C . HIS A 1 174 ? 9.757 13.544 -27.126 1.00 86.00 174 HIS A C 1
ATOM 1405 O O . HIS A 1 174 ? 10.714 12.963 -27.630 1.00 86.00 174 HIS A O 1
ATOM 1411 N N . GLY A 1 175 ? 8.505 13.248 -27.463 1.00 87.62 175 GLY A N 1
ATOM 1412 C CA . GLY A 1 175 ? 8.146 12.428 -28.613 1.00 87.62 175 GLY A CA 1
ATOM 1413 C C . GLY A 1 175 ? 8.182 13.259 -29.894 1.00 87.62 175 GLY A C 1
ATOM 1414 O O . GLY A 1 175 ? 7.436 14.235 -29.993 1.00 87.62 175 GLY A O 1
ATOM 1415 N N . TRP A 1 176 ? 9.002 12.859 -30.867 1.00 88.81 176 TRP A N 1
ATOM 1416 C CA . TRP A 1 176 ? 9.086 13.475 -32.199 1.00 88.81 176 TRP A CA 1
ATOM 1417 C C . TRP A 1 176 ? 8.808 12.462 -33.318 1.00 88.81 176 TRP A C 1
ATOM 1419 O O . TRP A 1 176 ? 8.709 11.260 -33.073 1.00 88.81 176 TRP A O 1
ATOM 1429 N N . LEU A 1 177 ? 8.673 12.925 -34.562 1.00 89.69 177 LEU A N 1
ATOM 1430 C CA . LEU A 1 177 ? 8.615 12.023 -35.715 1.00 89.69 177 LEU A CA 1
ATOM 1431 C C . LEU A 1 177 ? 9.951 11.262 -35.865 1.00 89.69 177 LEU A C 1
ATOM 1433 O O . LEU A 1 177 ? 11.007 11.880 -35.701 1.00 89.69 177 LEU A O 1
ATOM 1437 N N . PRO A 1 178 ? 9.926 9.952 -36.176 1.00 90.62 178 PRO A N 1
ATOM 1438 C CA . PRO A 1 178 ? 11.140 9.154 -36.326 1.00 90.62 178 PRO A CA 1
ATOM 1439 C C . PRO A 1 178 ? 11.973 9.603 -37.539 1.00 90.62 178 PRO A C 1
ATOM 1441 O O . PRO A 1 178 ? 11.475 9.597 -38.665 1.00 90.62 178 PRO A O 1
ATOM 1444 N N . ASP A 1 179 ? 13.248 9.935 -37.323 1.00 90.44 179 ASP A N 1
ATOM 1445 C CA . ASP A 1 179 ? 14.249 10.165 -38.378 1.00 90.44 179 ASP A CA 1
ATOM 1446 C C . ASP A 1 179 ? 15.549 9.409 -38.031 1.00 90.44 179 ASP A C 1
ATOM 1448 O O . ASP A 1 179 ? 16.275 9.844 -37.136 1.00 90.44 179 ASP A O 1
ATOM 1452 N N . PRO A 1 180 ? 15.897 8.321 -38.750 1.00 87.31 180 PRO A N 1
ATOM 1453 C CA . PRO A 1 180 ? 17.131 7.549 -38.538 1.00 87.31 180 PRO A CA 1
ATOM 1454 C C . PRO A 1 180 ? 18.453 8.309 -38.747 1.00 87.31 180 PRO A C 1
ATOM 1456 O O . PRO A 1 180 ? 19.527 7.738 -38.565 1.00 87.31 180 PRO A O 1
ATOM 1459 N N . ARG A 1 181 ? 18.409 9.577 -39.174 1.00 88.62 181 ARG A N 1
ATOM 1460 C CA . ARG A 1 181 ? 19.579 10.469 -39.265 1.00 88.62 181 ARG A CA 1
ATOM 1461 C C . ARG A 1 181 ? 19.656 11.425 -38.074 1.00 88.62 181 ARG A C 1
ATOM 1463 O O . ARG A 1 181 ? 20.702 12.030 -37.828 1.00 88.62 181 ARG A O 1
ATOM 1470 N N . ASN A 1 182 ? 18.568 11.578 -37.319 1.00 89.56 182 ASN A N 1
ATOM 1471 C CA . ASN A 1 182 ? 18.535 12.401 -36.123 1.00 89.56 182 ASN A CA 1
ATOM 1472 C C . ASN A 1 182 ? 19.194 11.653 -34.962 1.00 89.56 182 ASN A C 1
ATOM 1474 O O . ASN A 1 182 ? 18.540 11.008 -34.145 1.00 89.56 182 ASN A O 1
ATOM 1478 N N . GLY A 1 183 ? 20.509 11.831 -34.821 1.00 89.00 183 GLY A N 1
ATOM 1479 C CA . GLY A 1 183 ? 21.281 11.227 -33.736 1.00 89.00 183 GLY A CA 1
ATOM 1480 C C . GLY A 1 183 ? 20.834 11.599 -32.313 1.00 89.00 183 GLY A C 1
ATOM 1481 O O . GLY A 1 183 ? 21.416 11.089 -31.363 1.00 89.00 183 GLY A O 1
ATOM 1482 N N . SER A 1 184 ? 19.869 12.508 -32.121 1.00 90.25 184 SER A N 1
ATOM 1483 C CA . SER A 1 184 ? 19.233 12.761 -30.816 1.00 90.25 184 SER A CA 1
ATOM 1484 C C . SER A 1 184 ? 18.078 11.798 -30.504 1.00 90.25 184 SER A C 1
ATOM 1486 O O . SER A 1 184 ? 17.607 11.781 -29.374 1.00 90.25 184 SER A O 1
ATOM 1488 N N . GLN A 1 185 ? 17.661 10.960 -31.456 1.00 91.56 185 GLN A N 1
ATOM 1489 C CA . GLN A 1 185 ? 16.738 9.834 -31.252 1.00 91.56 185 GLN A CA 1
ATOM 1490 C C . GLN A 1 185 ? 17.477 8.499 -31.054 1.00 91.56 185 GLN A C 1
ATOM 1492 O O . GLN A 1 185 ? 16.855 7.471 -30.789 1.00 91.56 185 GLN A O 1
ATOM 1497 N N . HIS A 1 186 ? 18.810 8.498 -31.190 1.00 92.81 186 HIS A N 1
ATOM 1498 C CA . HIS A 1 186 ? 19.645 7.301 -31.115 1.00 92.8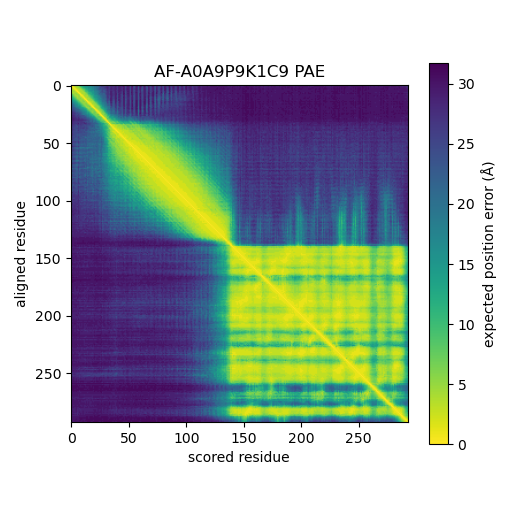1 186 HIS A CA 1
ATOM 1499 C C . HIS A 1 186 ? 20.116 7.100 -29.670 1.00 92.81 186 HIS A C 1
ATOM 1501 O O . HIS A 1 186 ? 21.051 7.760 -29.205 1.00 92.81 186 HIS A O 1
ATOM 1507 N N . VAL A 1 187 ? 19.476 6.175 -28.957 1.00 92.75 187 VAL A N 1
ATOM 1508 C CA . VAL A 1 187 ? 19.828 5.818 -27.580 1.00 92.75 187 VAL A CA 1
ATOM 1509 C C . VAL A 1 187 ? 20.627 4.527 -27.506 1.00 92.75 187 VAL A C 1
ATOM 1511 O O . VAL A 1 187 ? 20.453 3.617 -28.312 1.00 92.75 187 VAL A O 1
ATOM 1514 N N . LYS A 1 188 ? 21.460 4.416 -26.474 1.00 94.19 188 LYS A N 1
ATOM 1515 C CA . LYS A 1 188 ? 22.093 3.171 -26.044 1.00 94.19 188 LYS A CA 1
ATOM 1516 C C . LYS A 1 188 ? 21.480 2.691 -24.741 1.00 94.19 188 LYS A C 1
ATOM 1518 O O . LYS A 1 188 ? 21.414 3.451 -23.770 1.00 94.19 188 LYS A O 1
ATOM 1523 N N . LEU A 1 189 ? 21.083 1.424 -24.711 1.00 94.31 189 LEU A N 1
ATOM 1524 C CA . LEU A 1 189 ? 20.610 0.752 -23.504 1.00 94.31 189 LEU A CA 1
ATOM 1525 C C . LEU A 1 189 ? 21.799 0.061 -22.835 1.00 94.31 189 LEU A C 1
ATOM 1527 O O . LEU A 1 189 ? 22.470 -0.760 -23.447 1.00 94.31 189 LEU A O 1
ATOM 1531 N N . ASN A 1 190 ? 22.098 0.399 -21.582 1.00 94.62 190 ASN A N 1
ATOM 1532 C CA . ASN A 1 190 ? 23.243 -0.180 -20.869 1.00 94.62 190 ASN A CA 1
ATOM 1533 C C . ASN A 1 190 ? 22.813 -0.668 -19.489 1.00 94.62 190 ASN A C 1
ATOM 1535 O O . ASN A 1 190 ? 22.253 0.111 -18.718 1.00 94.62 190 ASN A O 1
ATOM 1539 N N . LYS A 1 191 ? 23.111 -1.926 -19.151 1.00 93.25 191 LYS A N 1
ATOM 1540 C CA . LYS A 1 191 ? 22.996 -2.421 -17.769 1.00 93.25 191 LYS A CA 1
ATOM 1541 C C . LYS A 1 191 ? 23.883 -1.588 -16.840 1.00 93.25 191 LYS A C 1
ATOM 1543 O O . LYS A 1 191 ? 25.018 -1.279 -17.203 1.00 93.25 191 LYS A O 1
ATOM 1548 N N . VAL A 1 192 ? 23.392 -1.279 -15.641 1.00 91.81 192 VAL A N 1
ATOM 1549 C CA . VAL A 1 192 ? 24.173 -0.632 -14.573 1.00 91.81 192 VAL A CA 1
ATOM 1550 C C . VAL A 1 192 ? 25.329 -1.543 -14.153 1.00 91.81 192 VAL A C 1
ATOM 1552 O O . VAL A 1 192 ? 26.480 -1.110 -14.161 1.00 91.81 192 VAL A O 1
ATOM 1555 N N . ASN A 1 193 ? 25.032 -2.818 -13.888 1.00 89.56 193 ASN A N 1
ATOM 1556 C CA . ASN A 1 193 ? 25.998 -3.901 -13.734 1.00 89.56 193 ASN A CA 1
ATOM 1557 C C . ASN A 1 193 ? 25.772 -4.950 -14.835 1.00 89.56 193 ASN A C 1
ATOM 1559 O O . ASN A 1 193 ? 24.725 -5.590 -14.881 1.00 89.56 193 ASN A O 1
ATOM 1563 N N . LYS A 1 194 ? 26.754 -5.136 -15.723 1.00 88.69 194 LYS A N 1
ATOM 1564 C CA . LYS A 1 194 ? 26.683 -6.109 -16.828 1.00 88.69 194 LYS A CA 1
ATOM 1565 C C . LYS A 1 194 ? 26.755 -7.575 -16.383 1.00 88.69 194 LYS A C 1
ATOM 1567 O O . LYS A 1 194 ? 26.277 -8.431 -17.116 1.00 88.69 194 LYS A O 1
ATOM 1572 N N . GLU A 1 195 ? 27.325 -7.846 -15.207 1.00 88.06 195 GLU A N 1
ATOM 1573 C CA . GLU A 1 195 ? 27.490 -9.206 -14.668 1.00 88.06 195 GLU A CA 1
ATOM 1574 C C . GLU A 1 195 ? 26.213 -9.723 -13.977 1.00 88.06 195 GLU A C 1
ATOM 1576 O O . GLU A 1 195 ? 26.101 -10.907 -13.679 1.00 88.06 195 GLU A O 1
ATOM 1581 N N . ASP A 1 196 ? 25.237 -8.842 -13.727 1.00 85.25 196 ASP A N 1
ATOM 1582 C CA . ASP A 1 196 ? 23.938 -9.182 -13.146 1.00 85.25 196 ASP A CA 1
ATOM 1583 C C . ASP A 1 196 ? 22.817 -8.990 -14.194 1.00 85.25 196 ASP A C 1
ATOM 1585 O O . ASP A 1 196 ? 22.421 -7.855 -14.491 1.00 85.25 196 ASP A O 1
ATOM 1589 N N . PRO A 1 197 ? 22.236 -10.082 -14.734 1.00 83.12 197 PRO A N 1
ATOM 1590 C CA . PRO A 1 197 ? 21.124 -10.015 -15.682 1.00 83.12 197 PRO A CA 1
ATOM 1591 C C . PRO A 1 197 ? 19.874 -9.295 -15.152 1.00 83.12 197 PRO A C 1
ATOM 1593 O O . PRO A 1 197 ? 19.060 -8.832 -15.953 1.00 83.12 197 PRO A O 1
ATOM 1596 N N . LYS A 1 198 ? 19.706 -9.165 -13.829 1.00 86.88 198 LYS A N 1
ATOM 1597 C CA . LYS A 1 198 ? 18.591 -8.460 -13.172 1.00 86.88 198 LYS A CA 1
ATOM 1598 C C . LYS A 1 198 ? 18.924 -7.011 -12.799 1.00 86.88 198 LYS A C 1
ATOM 1600 O O . LYS A 1 198 ? 18.021 -6.273 -12.395 1.00 86.88 198 LYS A O 1
ATOM 1605 N N . SER A 1 199 ? 20.158 -6.561 -13.031 1.00 90.06 199 SER A N 1
ATOM 1606 C CA . SER A 1 199 ? 20.594 -5.183 -12.788 1.00 90.06 199 SER A CA 1
ATOM 1607 C C . SER A 1 199 ? 19.789 -4.182 -13.626 1.00 90.06 199 SER A C 1
ATOM 1609 O O . SER A 1 199 ? 19.465 -4.504 -14.777 1.00 90.06 199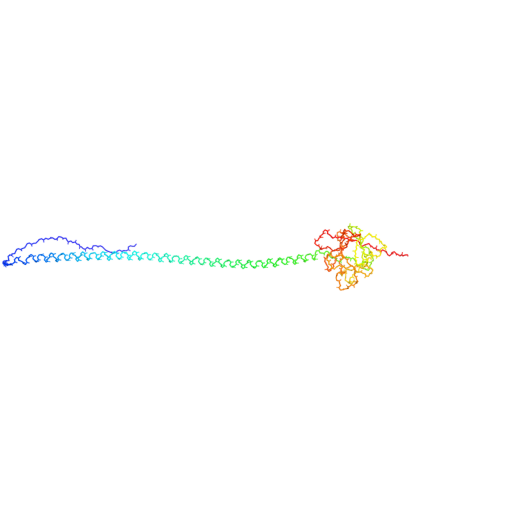 SER A O 1
ATOM 1611 N N . PRO A 1 200 ? 19.443 -2.983 -13.116 1.00 93.44 200 PRO A N 1
ATOM 1612 C CA . PRO A 1 200 ? 18.735 -1.973 -13.898 1.00 93.44 200 PRO A CA 1
ATOM 1613 C C . PRO A 1 200 ? 19.433 -1.613 -15.216 1.00 93.44 200 PRO A C 1
ATOM 1615 O O . PRO A 1 200 ? 20.634 -1.815 -15.396 1.00 93.44 200 PRO A O 1
ATOM 1618 N N . TRP A 1 201 ? 18.672 -1.036 -16.137 1.00 94.31 201 TRP A N 1
ATOM 1619 C CA . TRP A 1 201 ? 19.175 -0.412 -17.355 1.00 94.31 201 TRP A CA 1
ATOM 1620 C C . TRP A 1 201 ? 19.290 1.099 -17.190 1.00 94.31 201 TRP A C 1
ATOM 1622 O O . TRP A 1 201 ? 18.607 1.721 -16.384 1.00 94.31 201 TRP A O 1
ATOM 1632 N N . THR A 1 202 ? 20.121 1.695 -18.028 1.00 94.56 202 THR A N 1
ATOM 1633 C CA . THR A 1 202 ? 20.239 3.134 -18.235 1.00 94.56 202 THR A CA 1
ATOM 1634 C C . THR A 1 202 ? 20.008 3.429 -19.712 1.00 94.56 202 THR A C 1
ATOM 1636 O O . THR A 1 202 ? 20.392 2.633 -20.575 1.00 94.56 202 THR A O 1
ATOM 1639 N N . ILE A 1 203 ? 19.379 4.567 -20.004 1.00 93.56 203 ILE A N 1
ATOM 1640 C CA . ILE A 1 203 ? 19.073 5.014 -21.367 1.00 93.56 203 ILE A CA 1
ATOM 1641 C C . ILE A 1 203 ? 19.957 6.228 -21.647 1.00 93.56 203 ILE A C 1
ATOM 1643 O O . ILE A 1 203 ? 19.772 7.279 -21.035 1.00 93.56 203 ILE A O 1
ATOM 1647 N N . ASN A 1 204 ? 20.945 6.068 -22.525 1.00 92.06 204 ASN A N 1
ATOM 1648 C CA . ASN A 1 204 ? 21.959 7.080 -22.825 1.00 92.06 204 ASN A CA 1
ATOM 1649 C C . ASN A 1 204 ? 21.771 7.627 -24.244 1.00 92.06 204 ASN A C 1
ATOM 1651 O O . ASN A 1 204 ? 21.763 6.848 -25.190 1.00 92.06 204 ASN A O 1
ATOM 1655 N N . CYS A 1 205 ? 21.716 8.947 -24.406 1.00 90.31 205 CYS A N 1
ATOM 1656 C CA . CYS A 1 205 ? 21.913 9.615 -25.691 1.00 90.31 205 CYS A CA 1
ATOM 1657 C C . CYS A 1 205 ? 23.111 10.566 -25.589 1.00 90.31 205 CYS A C 1
ATOM 1659 O O . CYS A 1 205 ? 23.103 11.505 -24.789 1.00 90.31 205 CYS A O 1
ATOM 1661 N N . LYS A 1 206 ? 24.132 10.361 -26.433 1.00 86.94 206 LYS A N 1
ATOM 1662 C CA . LYS A 1 206 ? 25.315 11.242 -26.551 1.00 86.94 206 LYS A CA 1
ATOM 1663 C C . LYS A 1 206 ? 25.990 11.566 -25.198 1.00 86.94 206 LYS A C 1
ATOM 1665 O O . LYS A 1 206 ? 26.459 12.678 -24.985 1.00 86.94 206 LYS A O 1
ATOM 1670 N N . GLY A 1 207 ? 26.020 10.609 -24.267 1.00 86.50 207 GLY A N 1
ATOM 1671 C CA . GLY A 1 207 ? 26.634 10.773 -22.942 1.00 86.50 207 GLY A CA 1
ATOM 1672 C C . GLY A 1 207 ? 25.740 11.418 -21.874 1.00 86.50 207 GLY A C 1
ATOM 1673 O O . GLY A 1 207 ? 26.163 11.502 -20.720 1.00 86.50 207 GLY A O 1
ATOM 1674 N N . ARG A 1 208 ? 24.510 11.822 -22.221 1.00 89.38 208 ARG A N 1
ATOM 1675 C CA . ARG A 1 208 ? 23.460 12.215 -21.268 1.00 89.38 208 ARG A CA 1
ATOM 1676 C C . ARG A 1 208 ? 22.489 11.059 -21.039 1.00 89.38 208 ARG A C 1
ATOM 1678 O O . ARG A 1 208 ? 22.248 10.257 -21.938 1.00 89.38 208 ARG A O 1
ATOM 1685 N N . TYR A 1 209 ? 21.945 10.978 -19.835 1.00 91.75 209 TYR A N 1
ATOM 1686 C CA . TYR A 1 209 ? 21.137 9.865 -19.347 1.00 91.75 209 TYR A CA 1
ATOM 1687 C C . TYR A 1 209 ? 19.708 10.335 -19.095 1.00 91.75 209 TYR A C 1
ATOM 1689 O O . TYR A 1 209 ? 19.513 11.439 -18.586 1.00 91.75 209 TYR A O 1
ATOM 1697 N N . LEU A 1 210 ? 18.722 9.505 -19.451 1.00 90.88 210 LEU A N 1
ATOM 1698 C CA . LEU A 1 210 ? 17.324 9.778 -19.131 1.00 90.88 210 LEU A CA 1
ATOM 1699 C C . LEU A 1 210 ? 17.118 9.637 -17.620 1.00 90.88 210 LEU A C 1
ATOM 1701 O O . LEU A 1 210 ? 17.159 8.530 -17.078 1.00 90.88 210 LEU A O 1
ATOM 1705 N N . GLU A 1 211 ? 16.901 10.768 -16.962 1.00 90.19 211 GLU A N 1
ATOM 1706 C CA . GLU A 1 211 ? 16.634 10.869 -15.536 1.00 90.19 211 GLU A CA 1
ATOM 1707 C C . GLU A 1 211 ? 15.175 11.246 -15.290 1.00 90.19 211 GLU A C 1
ATOM 1709 O O . GLU A 1 211 ? 14.588 12.077 -15.993 1.00 90.19 211 GLU A O 1
ATOM 1714 N N . PHE A 1 212 ? 14.597 10.655 -14.249 1.00 85.06 212 PHE A N 1
ATOM 1715 C CA . PHE A 1 212 ? 13.256 10.983 -13.808 1.00 85.06 212 PHE A CA 1
ATOM 1716 C C . PHE A 1 212 ? 13.225 11.247 -12.296 1.00 85.06 212 PHE A C 1
ATOM 1718 O O . PHE A 1 212 ? 13.426 10.336 -11.499 1.00 85.06 212 PHE A O 1
ATOM 1725 N N . THR A 1 213 ? 13.023 12.509 -11.902 1.00 82.50 213 THR A N 1
ATOM 1726 C CA . THR A 1 213 ? 13.222 12.993 -10.520 1.00 82.50 213 THR A CA 1
ATOM 1727 C C . THR A 1 213 ? 11.966 13.012 -9.653 1.00 82.50 213 THR A C 1
ATOM 1729 O O . THR A 1 213 ? 12.090 12.954 -8.432 1.00 82.50 213 THR A O 1
ATOM 1732 N N . HIS A 1 214 ? 10.773 13.128 -10.245 1.00 77.81 214 HIS A N 1
ATOM 1733 C CA . HIS A 1 214 ? 9.507 13.187 -9.507 1.00 77.81 214 HIS A CA 1
ATOM 1734 C C . HIS A 1 214 ? 8.309 12.857 -10.420 1.00 77.81 214 HIS A C 1
ATOM 1736 O O . HIS A 1 214 ? 8.301 13.341 -11.549 1.00 77.81 214 HIS A O 1
ATOM 1742 N N . PRO A 1 215 ? 7.269 12.112 -9.980 1.00 68.06 215 PRO A N 1
ATOM 1743 C CA . PRO A 1 215 ? 6.120 11.710 -10.811 1.00 68.06 215 PRO A CA 1
ATOM 1744 C C . PRO A 1 215 ? 5.402 12.822 -11.595 1.00 68.06 215 PRO A C 1
ATOM 1746 O O . PRO A 1 215 ? 4.838 12.552 -12.650 1.00 68.06 215 PRO A O 1
ATOM 1749 N N . SER A 1 216 ? 5.424 14.063 -11.101 1.00 67.88 216 SER A N 1
ATOM 1750 C CA . SER A 1 216 ? 4.813 15.228 -11.762 1.00 67.88 216 SER A CA 1
ATOM 1751 C C . SER A 1 216 ? 5.687 15.898 -12.827 1.00 67.88 216 SER A C 1
ATOM 1753 O O . SER A 1 216 ? 5.200 16.774 -13.539 1.00 67.88 216 SER A O 1
ATOM 1755 N N . ASP A 1 217 ? 6.972 15.556 -12.895 1.00 73.25 217 ASP A N 1
ATOM 1756 C CA . ASP A 1 217 ? 7.945 16.253 -13.731 1.00 73.25 217 ASP A CA 1
ATOM 1757 C C . ASP A 1 217 ? 7.986 15.694 -15.159 1.00 73.25 217 ASP A C 1
ATOM 1759 O O . ASP A 1 217 ? 7.552 14.578 -15.455 1.00 73.25 217 ASP A O 1
ATOM 1763 N N . HIS A 1 218 ? 8.572 16.475 -16.064 1.00 78.81 218 HIS A N 1
ATOM 1764 C CA . HIS A 1 218 ? 9.015 15.967 -17.357 1.00 78.81 218 HIS A CA 1
ATOM 1765 C C . HIS A 1 218 ? 10.321 15.184 -17.209 1.00 78.81 218 HIS A C 1
ATOM 1767 O O . HIS A 1 218 ? 11.171 15.547 -16.393 1.00 78.81 218 HIS A O 1
ATOM 1773 N N . ALA A 1 219 ? 10.520 14.160 -18.042 1.00 81.88 219 ALA A N 1
ATOM 1774 C CA . ALA A 1 219 ? 11.796 13.452 -18.098 1.00 81.88 219 ALA A CA 1
ATOM 1775 C C . ALA A 1 219 ? 12.935 14.396 -18.527 1.00 81.88 219 ALA A C 1
ATOM 1777 O O . ALA A 1 219 ? 12.810 15.149 -19.501 1.00 81.88 219 ALA A O 1
ATOM 1778 N N . ARG A 1 220 ? 14.045 14.356 -17.783 1.00 85.62 220 ARG A N 1
ATOM 1779 C CA . ARG A 1 220 ? 15.193 15.261 -17.934 1.00 85.62 220 ARG A CA 1
ATOM 1780 C C . ARG A 1 220 ? 16.430 14.500 -18.380 1.00 85.62 220 ARG A C 1
ATOM 1782 O O . ARG A 1 220 ? 16.501 13.280 -18.262 1.00 85.62 220 ARG A O 1
ATOM 1789 N N . LEU A 1 221 ? 17.413 15.242 -18.876 1.00 86.94 221 LEU A N 1
ATOM 1790 C CA . LEU A 1 221 ? 18.683 14.706 -19.349 1.00 86.94 221 LEU A CA 1
ATOM 1791 C C . LEU A 1 221 ? 19.835 15.236 -18.498 1.00 86.94 221 LEU A C 1
ATOM 1793 O O . LEU A 1 221 ? 20.056 16.444 -18.428 1.00 86.94 221 LEU A O 1
ATOM 1797 N N . SER A 1 222 ? 20.587 14.330 -17.878 1.00 87.94 222 SER A N 1
ATOM 1798 C CA . SER A 1 222 ? 21.692 14.668 -16.971 1.00 87.94 222 SER A CA 1
ATOM 1799 C C . SER A 1 222 ? 22.959 13.858 -17.266 1.00 87.94 222 SER A C 1
ATOM 1801 O O . SER A 1 222 ? 22.958 12.920 -18.065 1.00 87.94 222 SER A O 1
ATOM 1803 N N . SER A 1 223 ? 24.086 14.258 -16.676 1.00 87.25 223 SER A N 1
ATOM 1804 C CA . SER A 1 223 ? 25.336 13.489 -16.724 1.00 87.25 223 SER A CA 1
ATOM 1805 C C . SER A 1 223 ? 25.212 12.194 -15.914 1.00 87.25 223 SER A C 1
ATOM 1807 O O . SER A 1 223 ? 24.393 12.101 -15.000 1.00 87.25 223 SER A O 1
ATOM 1809 N N . ARG A 1 224 ? 26.025 11.174 -16.229 1.00 84.00 224 ARG A N 1
ATOM 1810 C CA . ARG A 1 224 ? 25.986 9.895 -15.500 1.00 84.00 224 ARG A CA 1
ATOM 1811 C C . ARG A 1 224 ? 26.241 10.121 -14.010 1.00 84.00 224 ARG A C 1
ATOM 1813 O O . ARG A 1 224 ? 27.295 10.634 -13.647 1.00 84.00 224 ARG A O 1
ATOM 1820 N N . ASN A 1 225 ? 25.340 9.639 -13.163 1.00 79.94 225 ASN A N 1
ATOM 1821 C CA . ASN A 1 225 ? 25.577 9.532 -11.731 1.00 79.94 225 ASN A CA 1
ATOM 1822 C C . ASN A 1 225 ? 25.267 8.098 -11.288 1.00 79.94 225 ASN A C 1
ATOM 1824 O O . ASN A 1 225 ? 24.113 7.701 -11.181 1.00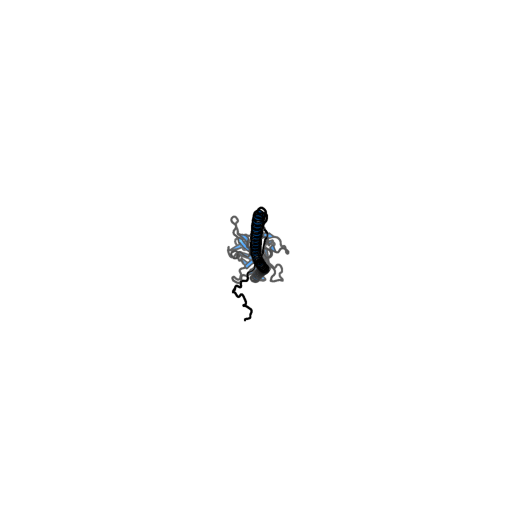 79.94 225 ASN A O 1
ATOM 1828 N N . THR A 1 226 ? 26.312 7.311 -11.030 1.00 74.38 226 THR A N 1
ATOM 1829 C CA . THR A 1 226 ? 26.200 5.888 -10.662 1.00 74.38 226 THR A CA 1
ATOM 1830 C C . THR A 1 226 ? 25.607 5.642 -9.274 1.00 74.38 226 THR A C 1
ATOM 1832 O O . THR A 1 226 ? 25.348 4.494 -8.941 1.00 74.38 226 THR A O 1
ATOM 1835 N N . ALA A 1 227 ? 25.394 6.687 -8.468 1.00 72.69 227 ALA A N 1
ATOM 1836 C CA . ALA A 1 227 ? 24.656 6.607 -7.208 1.00 72.69 227 ALA A CA 1
ATOM 1837 C C . ALA A 1 227 ? 23.175 7.024 -7.352 1.00 72.69 227 ALA A C 1
ATOM 1839 O O . ALA A 1 227 ? 22.433 6.994 -6.372 1.00 72.69 227 ALA A O 1
ATOM 1840 N N . ASN A 1 228 ? 22.736 7.444 -8.545 1.00 81.06 228 ASN A N 1
ATOM 1841 C CA . ASN A 1 228 ? 21.421 8.041 -8.756 1.00 81.06 228 ASN A CA 1
ATOM 1842 C C . ASN A 1 228 ? 20.418 7.065 -9.391 1.00 81.06 228 ASN A C 1
ATOM 1844 O O . ASN A 1 228 ? 20.332 6.938 -10.614 1.00 81.06 228 ASN A O 1
ATOM 1848 N N . GLN A 1 229 ? 19.580 6.454 -8.551 1.00 86.62 229 GLN A N 1
ATOM 1849 C CA . GLN A 1 229 ? 18.505 5.549 -8.977 1.00 86.62 229 GLN A CA 1
ATOM 1850 C C . GLN A 1 229 ? 17.443 6.218 -9.879 1.00 86.62 229 GLN A C 1
ATOM 1852 O O . GLN A 1 229 ? 16.674 5.519 -10.536 1.00 86.62 229 GLN A O 1
ATOM 1857 N N . ASN A 1 230 ? 17.400 7.555 -9.980 1.00 89.25 230 ASN A N 1
ATOM 1858 C CA . ASN A 1 230 ? 16.520 8.253 -10.929 1.00 89.25 230 ASN A CA 1
ATOM 1859 C C . ASN A 1 230 ? 16.909 8.003 -12.400 1.00 89.25 230 ASN A C 1
ATOM 1861 O O . ASN A 1 230 ? 16.081 8.215 -13.287 1.00 89.25 230 ASN A O 1
ATOM 1865 N N . GLN A 1 231 ? 18.149 7.569 -12.670 1.00 92.62 231 GLN A N 1
ATOM 1866 C CA . GLN A 1 231 ? 18.648 7.196 -14.005 1.00 92.62 231 GLN A CA 1
ATOM 1867 C C . GLN A 1 231 ? 18.466 5.699 -14.318 1.00 92.62 231 GLN A C 1
ATOM 1869 O O . GLN A 1 231 ? 18.837 5.245 -15.404 1.00 92.62 231 GLN A O 1
ATOM 1874 N N . GLU A 1 232 ? 17.924 4.928 -13.372 1.00 93.06 232 GLU A N 1
ATOM 1875 C CA . GLU A 1 232 ? 17.798 3.476 -13.453 1.00 93.06 232 GLU A CA 1
ATOM 1876 C C . GLU A 1 232 ? 16.388 3.049 -13.874 1.00 93.06 232 GLU A C 1
ATOM 1878 O O . GLU A 1 232 ? 15.377 3.513 -13.342 1.00 93.06 232 GLU A O 1
ATOM 1883 N N . TRP A 1 233 ? 16.325 2.120 -14.825 1.00 92.06 233 TRP A N 1
ATOM 1884 C CA . TRP A 1 233 ? 15.097 1.681 -15.477 1.00 92.06 233 TRP A CA 1
ATOM 1885 C C . TRP A 1 233 ? 15.016 0.154 -15.521 1.00 92.06 233 TRP A C 1
ATOM 1887 O O . TRP A 1 233 ? 15.941 -0.524 -15.966 1.00 92.06 233 TRP A O 1
ATOM 1897 N N . TYR A 1 234 ? 13.885 -0.408 -15.114 1.00 92.19 234 TYR A N 1
ATOM 1898 C CA . TYR A 1 234 ? 13.524 -1.781 -15.448 1.00 92.19 234 TYR A CA 1
ATOM 1899 C C . TYR A 1 234 ? 12.765 -1.781 -16.776 1.00 92.19 234 TYR A C 1
ATOM 1901 O O . TYR A 1 234 ? 11.851 -0.978 -16.981 1.00 92.19 234 TYR A O 1
ATOM 1909 N N . ILE A 1 235 ? 13.199 -2.638 -17.703 1.00 91.69 235 ILE A N 1
ATOM 1910 C CA . ILE A 1 235 ? 12.648 -2.720 -19.056 1.00 91.69 235 ILE A CA 1
ATOM 1911 C C . ILE A 1 235 ? 12.012 -4.102 -19.221 1.00 91.69 235 ILE A C 1
ATOM 1913 O O . ILE A 1 235 ? 12.707 -5.122 -19.192 1.00 91.69 235 ILE A O 1
ATOM 1917 N N . CYS A 1 236 ? 10.686 -4.109 -19.375 1.00 88.06 236 CYS A N 1
ATOM 1918 C CA . CYS A 1 236 ? 9.839 -5.300 -19.338 1.00 88.06 236 CYS A CA 1
ATOM 1919 C C . CYS A 1 236 ? 9.323 -5.621 -20.747 1.00 88.06 236 CYS A C 1
ATOM 1921 O O . CYS A 1 236 ? 8.524 -4.851 -21.276 1.00 88.06 236 CYS A O 1
ATOM 1923 N N . ASN A 1 237 ? 9.714 -6.747 -21.339 1.00 84.81 237 ASN A N 1
ATOM 1924 C CA . ASN A 1 237 ? 9.023 -7.358 -22.475 1.00 84.81 237 ASN A CA 1
ATOM 1925 C C . ASN A 1 237 ? 7.666 -7.899 -22.005 1.00 84.81 237 ASN A C 1
ATOM 1927 O O . ASN A 1 237 ? 7.604 -8.641 -21.019 1.00 84.81 237 ASN A O 1
ATOM 1931 N N . LEU A 1 238 ? 6.591 -7.546 -22.704 1.00 77.50 238 LEU A N 1
ATOM 1932 C CA . LEU A 1 238 ? 5.245 -7.994 -22.362 1.00 77.50 238 LEU A CA 1
ATOM 1933 C C . LEU A 1 238 ? 4.967 -9.405 -22.893 1.00 77.50 238 LEU A C 1
ATOM 1935 O O . LEU A 1 238 ? 5.059 -9.657 -24.092 1.00 77.50 238 LEU A O 1
ATOM 1939 N N . LEU A 1 239 ? 4.574 -10.316 -21.997 1.00 70.12 239 LEU A N 1
ATOM 1940 C CA . LEU A 1 239 ? 4.294 -11.719 -22.333 1.00 70.12 239 LEU A CA 1
ATOM 1941 C C . LEU A 1 239 ? 3.137 -11.877 -23.336 1.00 70.12 239 LEU A C 1
ATOM 1943 O O . LEU A 1 239 ? 3.178 -12.777 -24.168 1.00 70.12 239 LEU A O 1
ATOM 1947 N N . ASP A 1 240 ? 2.130 -10.997 -23.290 1.00 74.50 240 ASP A N 1
ATOM 1948 C CA . ASP A 1 240 ? 1.007 -10.980 -24.238 1.00 74.50 240 ASP A CA 1
ATOM 1949 C C . ASP A 1 240 ? 1.358 -10.311 -25.579 1.00 74.50 240 ASP A C 1
ATOM 1951 O O . ASP A 1 240 ? 0.624 -10.461 -26.557 1.00 74.50 240 ASP A O 1
ATOM 1955 N N . ARG A 1 241 ? 2.462 -9.549 -25.641 1.00 78.56 241 ARG A N 1
ATOM 1956 C CA . ARG A 1 241 ? 2.885 -8.758 -26.812 1.00 78.56 241 ARG A CA 1
ATOM 1957 C C . ARG A 1 241 ? 4.413 -8.776 -26.985 1.00 78.56 241 ARG A C 1
ATOM 1959 O O . ARG A 1 241 ? 5.050 -7.735 -26.793 1.00 78.56 241 ARG A O 1
ATOM 1966 N N . PRO A 1 242 ? 5.008 -9.918 -27.382 1.00 80.25 242 PRO A N 1
ATOM 1967 C CA . PRO A 1 242 ? 6.453 -10.042 -27.545 1.00 80.25 242 PRO A CA 1
ATOM 1968 C C . PRO A 1 242 ? 7.056 -8.950 -28.438 1.00 80.25 242 PRO A C 1
ATOM 1970 O O . PRO A 1 242 ? 6.503 -8.604 -29.482 1.00 80.25 242 PRO A O 1
ATOM 1973 N N . GLY A 1 243 ? 8.200 -8.405 -28.019 1.00 84.25 243 GLY A N 1
ATOM 1974 C CA . GLY A 1 243 ? 8.897 -7.327 -28.728 1.00 84.25 243 GLY A CA 1
ATOM 1975 C C . GLY A 1 243 ? 8.363 -5.925 -28.416 1.00 84.25 243 GLY A C 1
ATOM 1976 O O . GLY A 1 243 ? 8.883 -4.944 -28.949 1.00 84.25 243 GLY A O 1
ATOM 1977 N N . ARG A 1 244 ? 7.356 -5.806 -27.539 1.00 89.69 244 ARG A N 1
ATOM 1978 C CA . ARG A 1 244 ? 6.905 -4.530 -26.973 1.00 89.69 244 ARG A CA 1
ATOM 1979 C C . ARG A 1 244 ? 7.341 -4.416 -25.523 1.00 89.69 244 ARG A C 1
ATOM 1981 O O . ARG A 1 244 ? 7.108 -5.317 -24.718 1.00 89.69 244 ARG A O 1
ATOM 1988 N N . TYR A 1 245 ? 7.924 -3.271 -25.197 1.00 90.81 245 TYR A N 1
ATOM 1989 C CA . TYR A 1 245 ? 8.599 -3.047 -23.932 1.00 90.81 245 TYR A CA 1
ATOM 1990 C C . TYR A 1 245 ? 7.959 -1.919 -23.130 1.00 90.81 245 TYR A C 1
ATOM 1992 O O . TYR A 1 245 ? 7.603 -0.871 -23.672 1.00 90.81 245 TYR A O 1
ATOM 2000 N N . MET A 1 246 ? 7.842 -2.124 -21.823 1.00 90.31 246 MET A N 1
ATOM 2001 C CA . MET A 1 246 ? 7.502 -1.089 -20.852 1.00 90.31 246 MET A CA 1
ATOM 2002 C C . MET A 1 246 ? 8.749 -0.653 -20.087 1.00 90.31 246 MET A C 1
ATOM 2004 O O . MET A 1 246 ? 9.593 -1.478 -19.747 1.00 90.31 246 MET A O 1
ATOM 2008 N N . PHE A 1 247 ? 8.838 0.642 -19.798 1.00 90.19 247 PHE A N 1
ATOM 2009 C CA . PHE A 1 247 ? 9.980 1.270 -19.138 1.00 90.19 247 PHE A CA 1
ATOM 2010 C C . PHE A 1 247 ? 9.527 1.804 -17.779 1.00 90.19 247 PHE A C 1
ATOM 2012 O O . PHE A 1 247 ? 8.673 2.689 -17.719 1.00 90.19 247 PHE A O 1
ATOM 2019 N N . TRP A 1 248 ? 10.067 1.248 -16.697 1.00 89.31 248 TRP A N 1
ATOM 2020 C CA . TRP A 1 248 ? 9.696 1.565 -15.317 1.00 89.31 248 TRP A CA 1
ATOM 2021 C C . TRP A 1 248 ? 10.882 2.162 -14.565 1.00 89.31 248 TRP A C 1
ATOM 2023 O O . TRP A 1 248 ? 11.943 1.544 -14.505 1.00 89.31 248 TRP A O 1
ATOM 2033 N N . ASN A 1 249 ? 10.722 3.355 -13.997 1.00 90.25 249 ASN A N 1
ATOM 2034 C CA . ASN A 1 249 ? 11.793 4.016 -13.258 1.00 90.25 249 ASN A CA 1
ATOM 2035 C C . ASN A 1 249 ? 11.977 3.380 -11.872 1.00 90.25 249 ASN A C 1
ATOM 2037 O O . ASN A 1 249 ? 11.017 3.246 -11.107 1.00 90.25 249 ASN A O 1
ATOM 2041 N N . VAL A 1 250 ? 13.215 3.016 -11.533 1.00 88.81 250 VAL A N 1
ATOM 2042 C CA . VAL A 1 250 ? 13.528 2.285 -10.299 1.00 88.81 250 VAL A CA 1
ATOM 2043 C C . VAL A 1 250 ? 13.346 3.156 -9.060 1.00 88.81 250 VAL A C 1
ATOM 2045 O O . VAL A 1 250 ? 12.799 2.653 -8.080 1.00 88.81 250 VAL A O 1
ATOM 2048 N N . ALA A 1 251 ? 13.734 4.433 -9.075 1.00 88.19 251 ALA A N 1
ATOM 2049 C CA . ALA A 1 251 ? 13.524 5.324 -7.931 1.00 88.19 251 ALA A CA 1
ATOM 2050 C C . ALA A 1 251 ? 12.046 5.706 -7.763 1.00 88.19 251 ALA A C 1
ATOM 2052 O O . ALA A 1 251 ? 11.460 5.486 -6.705 1.00 88.19 251 ALA A O 1
ATOM 2053 N N . GLN A 1 252 ? 11.435 6.231 -8.828 1.00 84.75 252 GLN A N 1
ATOM 2054 C CA . GLN A 1 252 ? 10.122 6.887 -8.784 1.00 84.75 252 GLN A CA 1
ATOM 2055 C C . GLN A 1 252 ? 8.929 5.921 -8.924 1.00 84.75 252 GLN A C 1
ATOM 2057 O O . GLN A 1 252 ? 7.777 6.337 -8.810 1.00 84.75 252 GLN A O 1
ATOM 2062 N N . LYS A 1 253 ? 9.187 4.622 -9.150 1.00 84.19 253 LYS A N 1
ATOM 2063 C CA . LYS A 1 253 ? 8.194 3.524 -9.200 1.00 84.19 253 LYS A CA 1
ATOM 2064 C C . LYS A 1 253 ? 7.071 3.717 -10.233 1.00 84.19 253 LYS A C 1
ATOM 2066 O O . LYS A 1 253 ? 5.971 3.182 -10.081 1.00 84.19 253 LYS A O 1
ATOM 2071 N N . CYS A 1 254 ? 7.360 4.440 -11.307 1.00 82.06 254 CYS A N 1
ATOM 2072 C CA . CYS A 1 254 ? 6.405 4.889 -12.317 1.00 82.06 254 CYS A CA 1
ATOM 2073 C C . CYS A 1 254 ? 6.800 4.451 -13.734 1.00 82.06 254 CYS A C 1
ATOM 2075 O O . CYS A 1 254 ? 7.973 4.180 -14.001 1.00 82.06 254 CYS A O 1
ATOM 2077 N N . TYR A 1 255 ? 5.844 4.428 -14.666 1.00 84.56 255 TYR A N 1
ATOM 2078 C CA . TYR A 1 255 ? 6.125 4.107 -16.070 1.00 84.56 255 TYR A CA 1
ATOM 2079 C C . TYR A 1 255 ? 6.381 5.354 -16.914 1.00 84.56 255 TYR A C 1
ATOM 2081 O O . TYR A 1 255 ? 5.718 6.375 -16.734 1.00 84.56 255 TYR A O 1
ATOM 2089 N N . LEU A 1 256 ? 7.300 5.234 -17.872 1.00 85.31 256 LEU A N 1
ATOM 2090 C CA . LEU A 1 256 ? 7.512 6.214 -18.933 1.00 85.31 256 LEU A CA 1
ATOM 2091 C C . LEU A 1 256 ? 6.290 6.242 -19.862 1.00 85.31 256 LEU A C 1
ATOM 2093 O O . LEU A 1 256 ? 5.914 5.211 -20.424 1.00 85.31 256 LEU A O 1
ATOM 2097 N N . THR A 1 257 ? 5.689 7.413 -20.061 1.00 84.44 257 THR A N 1
ATOM 2098 C CA . THR A 1 257 ? 4.561 7.585 -20.985 1.00 84.44 257 THR A CA 1
ATOM 2099 C C . THR A 1 257 ? 4.665 8.912 -21.736 1.00 84.44 257 THR A C 1
ATOM 2101 O O . THR A 1 257 ? 5.230 9.882 -21.229 1.00 84.44 257 THR A O 1
ATOM 2104 N N . LEU A 1 258 ? 4.138 8.963 -22.960 1.00 80.75 258 LEU A N 1
ATOM 2105 C CA . LEU A 1 258 ? 3.989 10.196 -23.729 1.00 80.75 258 LEU A CA 1
ATOM 2106 C C . LEU A 1 258 ? 2.622 10.810 -23.460 1.00 80.75 258 LEU A C 1
ATOM 2108 O O . LEU A 1 258 ? 1.591 10.193 -23.740 1.00 80.75 258 LEU A O 1
ATOM 2112 N N . LYS A 1 259 ? 2.620 12.053 -22.978 1.00 77.06 259 LYS A N 1
ATOM 2113 C CA . LYS A 1 259 ? 1.415 12.862 -22.813 1.00 77.06 259 LYS A CA 1
ATOM 2114 C C . LYS A 1 259 ? 1.456 14.034 -23.783 1.00 77.06 259 LYS A C 1
ATOM 2116 O O . LYS A 1 259 ? 2.451 14.756 -23.858 1.00 77.06 259 LYS A O 1
ATOM 2121 N N . ASP A 1 260 ? 0.372 14.208 -24.528 1.00 67.75 260 ASP A N 1
ATOM 2122 C CA . ASP A 1 260 ? 0.184 15.409 -25.329 1.00 67.75 260 ASP A CA 1
ATOM 2123 C C . ASP A 1 260 ? 0.030 16.622 -24.398 1.00 67.75 260 ASP A C 1
ATOM 2125 O O . ASP A 1 260 ? -0.671 16.566 -23.383 1.00 67.75 260 ASP A O 1
ATOM 2129 N N . THR A 1 261 ? 0.736 17.700 -24.716 1.00 60.53 261 THR A N 1
ATOM 2130 C CA . THR A 1 261 ? 0.733 18.943 -23.945 1.00 60.53 261 THR A CA 1
ATOM 2131 C C . THR A 1 261 ? 0.441 20.083 -24.899 1.00 60.53 261 THR A C 1
ATOM 2133 O O . THR A 1 261 ? 1.319 20.509 -25.652 1.00 60.53 261 THR A O 1
ATOM 2136 N N . SER A 1 262 ? -0.792 20.583 -24.840 1.00 50.97 262 SER A N 1
ATOM 2137 C CA . SER A 1 262 ? -1.274 21.697 -25.654 1.00 50.97 262 SER A CA 1
ATOM 2138 C C . SER A 1 262 ? -0.291 22.872 -25.643 1.00 50.97 262 SER A C 1
ATOM 2140 O O . SER A 1 262 ? -0.016 23.433 -24.582 1.00 50.97 262 SER A O 1
ATOM 2142 N N . GLY A 1 263 ? 0.200 23.259 -26.823 1.00 51.56 263 GLY A N 1
ATOM 2143 C CA . GLY A 1 263 ? 1.038 24.448 -27.017 1.00 51.56 263 GLY A CA 1
ATOM 2144 C C . GLY A 1 263 ? 2.510 24.194 -27.360 1.00 51.56 263 GLY A C 1
ATOM 2145 O O . GLY A 1 263 ? 3.193 25.150 -27.708 1.00 51.56 263 GLY A O 1
ATOM 2146 N N . ASN A 1 264 ? 2.998 22.948 -27.331 1.00 54.88 264 ASN A N 1
ATOM 2147 C CA . ASN A 1 264 ? 4.336 22.598 -27.829 1.00 54.88 264 ASN A CA 1
ATOM 2148 C C . ASN A 1 264 ? 4.245 21.637 -29.025 1.00 54.88 264 ASN A C 1
ATOM 2150 O O . ASN A 1 264 ? 3.388 20.753 -29.019 1.00 54.88 264 ASN A O 1
ATOM 2154 N N . PRO A 1 265 ? 5.137 21.737 -30.026 1.00 50.31 265 PRO A N 1
ATOM 2155 C CA . PRO A 1 265 ? 5.313 20.662 -30.988 1.00 50.31 265 PRO A CA 1
ATOM 2156 C C . PRO A 1 265 ? 6.006 19.479 -30.286 1.00 50.31 265 PRO A C 1
ATOM 2158 O O . PRO A 1 265 ? 7.123 19.610 -29.786 1.00 50.31 265 PRO A O 1
ATOM 2161 N N . GLY A 1 266 ? 5.330 18.329 -30.245 1.00 55.56 266 GLY A N 1
ATOM 2162 C CA . GLY A 1 266 ? 5.814 17.094 -29.615 1.00 55.56 266 GLY A CA 1
ATOM 2163 C C . GLY A 1 266 ? 5.139 16.768 -28.277 1.00 55.56 266 GLY A C 1
ATOM 2164 O O . GLY A 1 266 ? 4.748 17.647 -27.510 1.00 55.56 266 GLY A O 1
ATOM 2165 N N . CYS A 1 267 ? 5.009 15.473 -27.979 1.00 62.62 267 CYS A N 1
ATOM 2166 C CA . CYS A 1 267 ? 4.461 15.005 -26.702 1.00 62.62 267 CYS A CA 1
ATOM 2167 C C . CYS A 1 267 ? 5.549 15.018 -25.618 1.00 62.62 267 CYS A C 1
ATOM 2169 O O . CYS A 1 267 ? 6.657 14.543 -25.856 1.00 62.62 267 CYS A O 1
ATOM 2171 N N . ASN A 1 268 ? 5.252 15.485 -24.406 1.00 69.75 268 ASN A N 1
ATOM 2172 C CA . ASN A 1 268 ? 6.218 15.416 -23.308 1.00 69.75 268 ASN A CA 1
ATOM 2173 C C . ASN A 1 268 ? 6.241 14.015 -22.683 1.00 69.75 268 ASN A C 1
ATOM 2175 O O . ASN A 1 268 ? 5.195 13.387 -22.492 1.00 69.75 268 ASN A O 1
ATOM 2179 N N . PHE A 1 269 ? 7.431 13.550 -22.299 1.00 70.94 269 PHE A N 1
ATOM 2180 C CA . PHE A 1 269 ? 7.554 12.374 -21.444 1.00 70.94 269 PHE A CA 1
ATOM 2181 C C . PHE A 1 269 ? 7.219 12.741 -20.004 1.00 70.94 269 PHE A C 1
ATOM 2183 O O . PHE A 1 269 ? 7.869 13.599 -19.406 1.00 70.94 269 PHE A O 1
ATOM 2190 N N . VAL A 1 270 ? 6.207 12.073 -19.462 1.00 71.12 270 VAL A N 1
ATOM 2191 C CA . VAL A 1 270 ? 5.782 12.177 -18.064 1.00 71.12 270 VAL A CA 1
ATOM 2192 C C . VAL A 1 270 ? 5.782 10.788 -17.439 1.00 71.12 270 VAL A C 1
ATOM 2194 O O . VAL A 1 270 ? 5.776 9.771 -18.140 1.00 71.12 270 VAL A O 1
ATOM 2197 N N . ALA A 1 271 ? 5.778 10.744 -16.115 1.00 65.06 271 ALA A N 1
ATOM 2198 C CA . ALA A 1 271 ? 5.485 9.525 -15.390 1.00 65.06 271 ALA A CA 1
ATOM 2199 C C . ALA A 1 271 ? 3.989 9.374 -15.160 1.00 65.06 271 ALA A C 1
ATOM 2201 O O . ALA A 1 271 ? 3.271 10.353 -14.962 1.00 65.06 271 ALA A O 1
ATOM 2202 N N . VAL A 1 272 ? 3.544 8.123 -15.099 1.00 69.19 272 VAL A N 1
ATOM 2203 C CA . VAL A 1 272 ? 2.251 7.785 -14.509 1.00 69.19 272 VAL A CA 1
ATOM 2204 C C . VAL A 1 272 ? 2.445 6.728 -13.412 1.00 69.19 272 VAL A C 1
ATOM 2206 O O . VAL A 1 272 ? 3.195 5.763 -13.629 1.00 69.19 272 VAL A O 1
ATOM 2209 N N . PRO A 1 273 ? 1.826 6.907 -12.222 1.00 65.44 273 PRO A N 1
ATOM 2210 C CA . PRO A 1 273 ? 1.813 5.904 -11.162 1.00 65.44 273 PRO A CA 1
ATOM 2211 C C . PRO A 1 273 ? 1.286 4.542 -11.628 1.00 65.44 273 PRO A C 1
ATOM 2213 O O . PRO A 1 273 ? 0.519 4.431 -12.582 1.00 65.44 273 PRO A O 1
ATOM 2216 N N . ASN A 1 274 ? 1.684 3.484 -10.923 1.00 61.91 274 ASN A N 1
ATOM 2217 C CA . ASN A 1 274 ? 1.350 2.101 -11.277 1.00 61.91 274 ASN A CA 1
ATOM 2218 C C . ASN A 1 274 ? -0.170 1.814 -11.311 1.00 61.91 274 ASN A C 1
ATOM 2220 O O . ASN A 1 274 ? -0.594 0.885 -12.005 1.00 61.91 274 ASN A O 1
ATOM 2224 N N . ASP A 1 275 ? -0.956 2.619 -10.597 1.00 57.34 275 ASP A N 1
ATOM 2225 C CA . ASP A 1 275 ? -2.377 2.401 -10.308 1.00 57.34 275 ASP A CA 1
ATOM 2226 C C . ASP A 1 275 ? -3.300 2.816 -11.472 1.00 57.34 275 ASP A C 1
ATOM 2228 O O . ASP A 1 275 ? -4.392 2.269 -11.631 1.00 57.34 275 ASP A O 1
ATOM 2232 N N . GLU A 1 276 ? -2.850 3.713 -12.358 1.00 53.88 276 GLU A N 1
ATOM 2233 C CA . GLU A 1 276 ? -3.574 4.076 -13.583 1.00 53.88 276 GLU A CA 1
ATOM 2234 C C . GLU A 1 276 ? -3.305 3.055 -14.703 1.00 53.88 276 GLU A C 1
ATOM 2236 O O . GLU A 1 276 ? -2.541 3.288 -15.646 1.00 53.88 276 GLU A O 1
ATOM 2241 N N . GLY A 1 277 ? -3.946 1.887 -14.613 1.00 50.34 277 GLY A N 1
ATOM 2242 C CA . GLY A 1 277 ? -3.759 0.784 -15.567 1.00 50.34 277 GLY A CA 1
ATOM 2243 C C . GLY A 1 277 ? -3.968 1.152 -17.048 1.00 50.34 277 GLY A C 1
ATOM 2244 O O . GLY A 1 277 ? -3.346 0.542 -17.916 1.00 50.34 277 GLY A O 1
ATOM 2245 N N . SER A 1 278 ? -4.779 2.175 -17.342 1.00 50.22 278 SER A N 1
ATOM 2246 C CA . SER A 1 278 ? -5.061 2.694 -18.692 1.00 50.22 278 SER A CA 1
ATOM 2247 C C . SER A 1 278 ? -3.923 3.498 -19.333 1.00 50.22 278 SER A C 1
ATOM 2249 O O . SER A 1 278 ? -3.928 3.699 -20.544 1.00 50.22 278 SER A O 1
ATOM 2251 N N . SER A 1 279 ? -2.960 3.974 -18.542 1.00 60.41 279 SER A N 1
ATOM 2252 C CA . SER A 1 279 ? -1.966 4.977 -18.964 1.00 60.41 279 SER A CA 1
ATOM 2253 C C . SER A 1 279 ? -0.601 4.374 -19.346 1.00 60.41 279 SER A C 1
ATOM 2255 O O . SER A 1 279 ? 0.327 5.091 -19.737 1.00 60.41 279 SER A O 1
ATOM 2257 N N . ARG A 1 280 ? -0.471 3.044 -19.240 1.00 73.75 280 ARG A N 1
ATOM 2258 C CA . ARG A 1 280 ? 0.741 2.265 -19.536 1.00 73.75 280 ARG A CA 1
ATOM 2259 C C . ARG A 1 280 ? 0.979 2.187 -21.045 1.00 73.75 280 ARG A C 1
ATOM 2261 O O . ARG A 1 280 ? 0.290 1.459 -21.757 1.00 73.75 280 ARG A O 1
ATOM 2268 N N . GLN A 1 281 ? 1.976 2.917 -21.533 1.00 83.19 281 GLN A N 1
ATOM 2269 C CA . GLN A 1 281 ? 2.382 2.871 -22.937 1.00 83.19 281 GLN A CA 1
ATOM 2270 C C . GLN A 1 281 ? 3.525 1.877 -23.164 1.00 83.19 281 GLN A C 1
ATOM 2272 O O . GLN A 1 281 ? 4.299 1.559 -22.263 1.00 83.19 281 GLN A O 1
ATOM 2277 N N . THR A 1 282 ? 3.611 1.374 -24.395 1.00 89.00 282 THR A N 1
ATOM 2278 C CA . THR A 1 282 ? 4.604 0.376 -24.810 1.00 89.00 282 THR A CA 1
ATOM 2279 C C . THR A 1 282 ? 5.463 0.929 -25.933 1.00 89.00 282 THR A C 1
ATOM 2281 O O . THR A 1 282 ? 4.981 1.696 -26.767 1.00 89.00 282 THR A O 1
ATOM 2284 N N . PHE A 1 283 ? 6.725 0.524 -25.970 1.00 91.19 283 PHE A N 1
ATOM 2285 C CA . PHE A 1 283 ? 7.710 0.987 -26.937 1.00 91.19 283 PHE A CA 1
ATOM 2286 C C . PHE A 1 283 ? 8.330 -0.197 -27.679 1.00 91.19 283 PHE A C 1
ATOM 2288 O O . PHE A 1 283 ? 8.421 -1.299 -27.138 1.00 91.19 283 PHE A O 1
ATOM 2295 N N . ILE A 1 284 ? 8.767 0.033 -28.912 1.00 91.81 284 ILE A N 1
ATOM 2296 C CA . ILE A 1 284 ? 9.531 -0.920 -29.716 1.00 91.81 284 ILE A CA 1
ATOM 2297 C C . ILE A 1 284 ? 10.925 -0.317 -29.939 1.00 91.81 284 ILE A C 1
ATOM 2299 O O . ILE A 1 284 ? 11.016 0.802 -30.453 1.00 91.81 284 ILE A O 1
ATOM 2303 N N . PRO A 1 285 ? 12.008 -1.016 -29.556 1.00 90.56 285 PRO A N 1
ATOM 2304 C CA . PRO A 1 285 ? 13.357 -0.653 -29.955 1.00 90.56 285 PRO A CA 1
ATOM 2305 C C . PRO A 1 285 ? 13.567 -1.018 -31.426 1.00 90.56 285 PRO A C 1
ATOM 2307 O O . PRO A 1 285 ? 13.583 -2.191 -31.794 1.00 90.56 285 PRO A O 1
ATOM 2310 N N . VAL A 1 286 ? 13.733 -0.005 -32.270 1.00 90.12 286 VAL A N 1
ATOM 2311 C CA . VAL A 1 286 ? 14.144 -0.172 -33.666 1.00 90.12 286 VAL A CA 1
ATOM 2312 C C . VAL A 1 286 ? 15.659 -0.035 -33.712 1.00 90.12 286 VAL A C 1
ATOM 2314 O O . VAL A 1 286 ? 16.187 0.975 -33.250 1.00 90.12 286 VAL A O 1
ATOM 2317 N N . SER A 1 287 ? 16.365 -1.053 -34.210 1.00 86.81 287 SER A N 1
ATOM 2318 C CA . SER A 1 287 ? 17.819 -0.967 -34.381 1.00 86.81 287 SER A CA 1
ATOM 2319 C C . SER A 1 287 ? 18.143 0.154 -35.362 1.00 86.81 287 SER A C 1
ATOM 2321 O O . SER A 1 287 ? 17.520 0.258 -36.420 1.00 86.81 287 SER A O 1
ATOM 2323 N N . VAL A 1 288 ? 19.092 1.008 -34.987 1.00 81.75 288 VAL A N 1
ATOM 2324 C CA . VAL A 1 288 ? 19.630 2.019 -35.892 1.00 81.75 288 VAL A CA 1
ATOM 2325 C C . VAL A 1 288 ? 20.946 1.474 -36.414 1.00 81.75 288 VAL A C 1
ATOM 2327 O O . VAL A 1 288 ? 21.966 1.550 -35.726 1.00 81.75 288 VAL A O 1
ATOM 2330 N N . GLU A 1 289 ? 20.914 0.897 -37.615 1.00 71.44 289 GLU A N 1
ATOM 2331 C CA . GLU A 1 289 ? 22.145 0.537 -38.311 1.00 71.44 289 GLU A CA 1
ATOM 2332 C C . GLU A 1 289 ? 23.030 1.786 -38.448 1.00 71.44 289 GLU A C 1
ATOM 2334 O O . GLU A 1 289 ? 22.517 2.890 -38.682 1.00 71.44 289 GLU A O 1
ATOM 2339 N N . PRO A 1 290 ? 24.359 1.657 -38.298 1.00 57.66 290 PRO A N 1
ATOM 2340 C CA . PRO A 1 290 ? 25.251 2.753 -38.618 1.00 57.66 290 PRO A CA 1
ATOM 2341 C C . PRO A 1 290 ? 25.100 3.075 -40.107 1.00 57.66 290 PRO A C 1
ATOM 2343 O O . PRO A 1 290 ? 25.560 2.320 -40.963 1.00 57.66 290 PRO A O 1
ATOM 2346 N N . PHE A 1 291 ? 24.493 4.224 -40.412 1.00 47.84 291 PHE A N 1
ATOM 2347 C CA . PHE A 1 291 ? 24.675 4.882 -41.700 1.00 47.84 291 PHE A CA 1
ATOM 2348 C C . PHE A 1 291 ? 26.165 5.207 -41.838 1.00 47.84 291 PHE A C 1
ATOM 2350 O O . PHE A 1 291 ? 26.635 6.245 -41.367 1.00 47.84 291 PHE A O 1
ATOM 2357 N N . TYR A 1 292 ? 26.910 4.280 -42.439 1.00 40.00 292 TYR A N 1
ATOM 2358 C CA . TYR A 1 292 ? 28.241 4.554 -42.950 1.00 40.00 292 TYR A CA 1
ATOM 2359 C C . TYR A 1 292 ? 28.105 5.659 -44.013 1.00 40.00 292 TYR A C 1
ATOM 2361 O O . TYR A 1 292 ? 27.285 5.498 -44.922 1.00 40.00 292 TYR A O 1
ATOM 2369 N N . PRO A 1 293 ? 28.823 6.788 -43.868 1.00 45.16 293 PRO A N 1
ATOM 2370 C CA . PRO A 1 293 ? 28.869 7.833 -44.886 1.00 45.16 293 PRO A CA 1
ATOM 2371 C C . PRO A 1 293 ? 29.637 7.380 -46.136 1.00 45.16 293 PRO A C 1
ATOM 2373 O O . PRO A 1 293 ? 30.559 6.543 -45.990 1.00 45.16 293 PRO A O 1
#

Radius of gyration: 64.11 Å; Cα contacts (8 Å, |Δi|>4): 368; chains: 1; bounding box: 117×59×172 Å

pLDDT: mean 77.87, std 18.64, range [32.22, 95.88]

InterPro domains:
  IPR035992 Ricin B-like lectins [SSF50370] (149-283)

Mean predicted aligned error: 18.44 Å